Protein AF-A0A183IKN5-F1 (afdb_monomer)

Nearest PDB structures (foldseek):
  7tdz-assembly1_l  TM=8.487E-01  e=7.583E-14  Xenopus laevis
  7wkk-assembly1_A  TM=8.467E-01  e=3.452E-13  Xenopus laevis
  7wkk-assembly1_a  TM=8.466E-01  e=7.364E-13  Xenopus laevis
  7r5j-assembly1_C0  TM=8.541E-01  e=8.011E-13  Homo sapiens

InterPro domains:
  IPR021827 Nucleoporin Nup186/Nup192/Nup205 [PF11894] (9-331)
  IPR021827 Nucleoporin Nup186/Nup192/Nup205 [PTHR31344] (14-324)

Foldseek 3Di:
DADDDPDDGDPDDVVLQLLLVLQCVLVVDDSVVSSVLLVVLVVVDDPVVPDDSLLSSLLVVLLVLLVVLLVLLVLLLAAAFQQDHHPDDVVVNVVSNVVNVVCVVVPVLVVLLVCLLPDDPVVSVVSCVPPSRVNADPPVSNVSSSVSNLSSLLSSLSSLLSNLQGAADDLVSLLSLLVSQLADDPVPDPDLSSCQRHVQSSLNSNLSNLDDDDPVSRVNDPPCPDRVCCLLDPVVLVSLCVRQPVDHGPQLLSSLLSLLSNLLSLLVCVVVVSDDDDDSVVSNVVSCVSVNVVCCVPRPPDPSQVPDPSSVVSVVVSVVSCCVRPVVVVCPPCVVVVVCVVVVPPDDDD

Structure (mmCIF, N/CA/C/O backbone):
data_AF-A0A183IKN5-F1
#
_entry.id   AF-A0A183IKN5-F1
#
loop_
_atom_site.group_PDB
_atom_site.id
_atom_site.type_symbol
_atom_site.label_atom_id
_atom_site.label_alt_id
_atom_site.label_comp_id
_atom_site.label_asym_id
_atom_site.label_entity_id
_atom_site.label_seq_id
_atom_site.pdbx_PDB_ins_code
_atom_site.Cartn_x
_atom_site.Cartn_y
_atom_site.Cartn_z
_atom_site.occupancy
_atom_site.B_iso_or_equiv
_atom_site.auth_seq_id
_atom_site.auth_comp_id
_atom_site.auth_asym_id
_atom_site.auth_atom_id
_atom_site.pdbx_PDB_model_num
ATOM 1 N N . MET A 1 1 ? -32.547 8.364 24.821 1.00 39.38 1 MET A N 1
ATOM 2 C CA . MET A 1 1 ? -32.901 8.849 23.469 1.00 39.38 1 MET A CA 1
ATOM 3 C C . MET A 1 1 ? -33.481 7.666 22.702 1.00 39.38 1 MET A C 1
ATOM 5 O O . MET A 1 1 ? -32.933 6.582 22.843 1.00 39.38 1 MET A O 1
ATOM 9 N N . TYR A 1 2 ? -34.613 7.819 22.010 1.00 37.22 2 TYR A N 1
ATOM 10 C CA . TYR A 1 2 ? -35.240 6.722 21.259 1.00 37.22 2 TYR A CA 1
ATOM 11 C C . TYR A 1 2 ? -34.700 6.719 19.829 1.00 37.22 2 TYR A C 1
ATOM 13 O O . TYR A 1 2 ? -34.856 7.713 19.125 1.00 37.22 2 TYR A O 1
ATOM 21 N N . VAL A 1 3 ? -34.103 5.610 19.404 1.00 40.94 3 VAL A N 1
ATOM 22 C CA . VAL A 1 3 ? -33.787 5.351 17.995 1.00 40.94 3 VAL A CA 1
ATOM 23 C C . VAL A 1 3 ? -34.949 4.543 17.430 1.00 40.94 3 VAL A C 1
ATOM 25 O O . VAL A 1 3 ? -35.324 3.517 17.999 1.00 40.94 3 VAL A O 1
ATOM 28 N N . LYS A 1 4 ? -35.584 5.051 16.372 1.00 41.47 4 LYS A N 1
ATOM 29 C CA . LYS A 1 4 ? -36.693 4.374 15.696 1.00 41.47 4 LYS A CA 1
ATOM 30 C C . LYS A 1 4 ? -36.137 3.363 14.697 1.00 41.47 4 LYS A C 1
ATOM 32 O O . LYS A 1 4 ? -35.929 3.715 13.547 1.00 41.47 4 LYS A O 1
ATOM 37 N N . ASP A 1 5 ? -36.025 2.121 15.143 1.00 39.31 5 ASP A N 1
ATOM 38 C CA . ASP A 1 5 ? -36.261 0.956 14.296 1.00 39.31 5 ASP A CA 1
ATOM 39 C C . ASP A 1 5 ? -37.383 0.132 14.937 1.00 39.31 5 ASP A C 1
ATOM 41 O O . ASP A 1 5 ? -37.413 -0.052 16.153 1.00 39.31 5 ASP A O 1
ATOM 45 N N . GLY A 1 6 ? -38.357 -0.264 14.117 1.00 41.97 6 GLY A N 1
ATOM 46 C CA . GLY A 1 6 ? -39.582 -1.009 14.442 1.00 41.97 6 GLY A CA 1
ATOM 47 C C . GLY A 1 6 ? -39.761 -1.532 15.880 1.00 41.97 6 GLY A C 1
ATOM 48 O O . GLY A 1 6 ? -39.208 -2.551 16.276 1.00 41.97 6 GLY A O 1
ATOM 49 N N . GLU A 1 7 ? -40.645 -0.862 16.621 1.00 42.59 7 GLU A N 1
ATOM 50 C CA . GLU A 1 7 ? -41.465 -1.376 17.736 1.00 42.59 7 GLU A CA 1
ATOM 51 C C . GLU A 1 7 ? -40.824 -1.907 19.034 1.00 42.59 7 GLU A C 1
ATOM 53 O O . GLU A 1 7 ? -41.569 -2.268 19.948 1.00 42.59 7 GLU A O 1
ATOM 58 N N . ARG A 1 8 ? -39.504 -1.851 19.247 1.00 41.84 8 ARG A N 1
ATOM 59 C CA . ARG A 1 8 ? -38.941 -2.034 20.606 1.00 41.84 8 ARG A CA 1
ATOM 60 C C . ARG A 1 8 ? -37.830 -1.038 20.905 1.00 41.84 8 ARG A C 1
ATOM 62 O O . ARG A 1 8 ? -36.657 -1.304 20.676 1.00 41.84 8 ARG A O 1
ATOM 69 N N . GLY A 1 9 ? -38.206 0.101 21.487 1.00 50.62 9 GLY A N 1
ATOM 70 C CA . GLY A 1 9 ? -37.244 1.037 22.063 1.00 50.62 9 GLY A CA 1
ATOM 71 C C . GLY A 1 9 ? -36.479 0.363 23.202 1.00 50.62 9 GLY A C 1
ATOM 72 O O . GLY A 1 9 ? -37.054 0.078 24.252 1.00 50.62 9 GLY A O 1
ATOM 73 N N . ILE A 1 10 ? -35.194 0.087 22.991 1.00 61.00 10 ILE A N 1
ATOM 74 C CA . ILE A 1 10 ? -34.317 -0.447 24.033 1.00 61.00 10 ILE A CA 1
ATOM 75 C C . ILE A 1 10 ? -34.056 0.692 25.031 1.00 61.00 10 ILE A C 1
ATOM 77 O O . ILE A 1 10 ? -33.577 1.750 24.617 1.00 61.00 10 ILE A O 1
ATOM 81 N N . PRO A 1 11 ? -34.362 0.537 26.331 1.00 65.81 11 PRO A N 1
ATOM 82 C CA . PRO A 1 11 ? -34.003 1.539 27.324 1.00 65.81 11 PRO A CA 1
ATOM 83 C C . PRO A 1 11 ? -32.476 1.607 27.436 1.00 65.81 11 PRO A C 1
ATOM 85 O O . PRO A 1 11 ? -31.830 0.702 27.966 1.00 65.81 11 PRO A O 1
ATOM 88 N N . ILE A 1 12 ? -31.892 2.680 26.903 1.00 74.12 12 ILE A N 1
ATOM 89 C CA . ILE A 1 12 ? -30.449 2.917 26.948 1.00 74.12 12 ILE A CA 1
ATOM 90 C C . ILE A 1 12 ? -30.106 3.463 28.332 1.00 74.12 12 ILE A C 1
ATOM 92 O O . ILE A 1 12 ? -30.644 4.486 28.759 1.00 74.12 12 ILE A O 1
ATOM 96 N N . ARG A 1 13 ? -29.214 2.771 29.039 1.00 81.56 13 ARG A N 1
ATOM 97 C CA . ARG A 1 13 ? -28.718 3.225 30.339 1.00 81.56 13 ARG A CA 1
ATOM 98 C C . ARG A 1 13 ? -27.797 4.444 30.161 1.00 81.56 13 ARG A C 1
ATOM 100 O O . ARG A 1 13 ? -27.089 4.498 29.156 1.00 81.56 13 ARG A O 1
ATOM 107 N N . PRO A 1 14 ? -27.757 5.387 31.121 1.00 82.88 14 PRO A N 1
ATOM 108 C CA . PRO A 1 14 ? -26.942 6.599 31.003 1.00 82.88 14 PRO A CA 1
ATOM 109 C C . PRO A 1 14 ? -25.447 6.303 30.806 1.00 82.88 14 PRO A C 1
ATOM 111 O O . PRO A 1 14 ? -24.809 6.989 30.022 1.00 82.88 14 PRO A O 1
ATOM 114 N N . ASP A 1 15 ? -24.923 5.211 31.381 1.00 85.31 15 ASP A N 1
ATOM 115 C CA . ASP A 1 15 ? -23.529 4.781 31.180 1.00 85.31 15 ASP A CA 1
ATOM 116 C C . ASP A 1 15 ? -23.179 4.499 29.709 1.00 85.31 15 ASP A C 1
ATOM 118 O O . ASP A 1 15 ? -22.056 4.728 29.275 1.00 85.31 15 ASP A O 1
ATOM 122 N N . ILE A 1 16 ? -24.147 4.023 28.923 1.00 85.94 16 ILE A N 1
ATOM 123 C CA . ILE A 1 16 ? -23.955 3.734 27.497 1.00 85.94 16 ILE A CA 1
ATOM 124 C C . ILE A 1 16 ? -23.932 5.027 26.687 1.00 85.94 16 ILE A C 1
ATOM 126 O O . ILE A 1 16 ? -23.234 5.104 25.684 1.00 85.94 16 ILE A O 1
ATOM 130 N N . ILE A 1 17 ? -24.704 6.028 27.114 1.00 88.00 17 ILE A N 1
ATOM 131 C CA . ILE A 1 17 ? -24.763 7.328 26.446 1.00 88.00 17 ILE A CA 1
ATOM 132 C C . ILE A 1 17 ? -23.415 8.031 26.601 1.00 88.00 17 ILE A C 1
ATOM 134 O O . ILE A 1 17 ? -22.864 8.487 25.605 1.00 88.00 17 ILE A O 1
ATOM 138 N N . ASP A 1 18 ? -22.851 8.035 27.811 1.00 88.94 18 ASP A N 1
ATOM 139 C CA . ASP A 1 18 ? -21.539 8.637 28.069 1.00 88.94 18 ASP A CA 1
ATOM 140 C C . ASP A 1 18 ? -20.430 7.934 27.266 1.00 88.94 18 ASP A C 1
ATOM 142 O O . ASP A 1 18 ? -19.613 8.590 26.621 1.00 88.94 18 ASP A O 1
ATOM 146 N N . GLU A 1 19 ? -20.431 6.596 27.222 1.00 88.25 19 GLU A N 1
ATOM 147 C CA . GLU A 1 19 ? -19.493 5.837 26.382 1.00 88.25 19 GLU A CA 1
ATOM 148 C C . GLU A 1 19 ? -19.685 6.109 24.882 1.00 88.25 19 GLU A C 1
ATOM 150 O O . GLU A 1 19 ? -18.702 6.149 24.140 1.00 88.25 19 GLU A O 1
ATOM 155 N N . ALA A 1 20 ? -20.929 6.289 24.425 1.00 91.25 20 ALA A N 1
ATOM 156 C CA . ALA A 1 20 ? -21.234 6.576 23.026 1.00 91.25 20 ALA A CA 1
ATOM 157 C C . ALA A 1 20 ? -20.730 7.956 22.617 1.00 91.25 20 ALA A C 1
ATOM 159 O O . ALA A 1 20 ? -20.150 8.066 21.544 1.00 91.25 20 ALA A O 1
ATOM 160 N N . LEU A 1 21 ? -20.871 8.969 23.476 1.00 91.38 21 LEU A N 1
ATOM 161 C CA . LEU A 1 21 ? -20.321 10.304 23.232 1.00 91.38 21 LEU A CA 1
ATOM 162 C C . LEU A 1 21 ? -18.792 10.263 23.133 1.00 91.38 21 LEU A C 1
ATOM 164 O O . LEU A 1 21 ? -18.233 10.769 22.166 1.00 91.38 21 LEU A O 1
ATOM 168 N N . ILE A 1 22 ? -18.121 9.553 24.051 1.00 91.50 22 ILE A N 1
ATOM 169 C CA . ILE A 1 22 ? -16.663 9.361 23.982 1.00 91.50 22 ILE A CA 1
ATOM 170 C C . ILE A 1 22 ? -16.271 8.671 22.668 1.00 91.50 22 ILE A C 1
ATOM 172 O O . ILE A 1 22 ? -15.343 9.105 21.991 1.00 91.50 22 ILE A O 1
ATOM 176 N N . ALA A 1 23 ? -16.962 7.595 22.282 1.00 90.19 23 ALA A N 1
ATOM 177 C CA . ALA A 1 23 ? -16.677 6.895 21.031 1.00 90.19 23 ALA A CA 1
ATOM 178 C C . ALA A 1 23 ? -16.944 7.777 19.796 1.00 90.19 23 ALA A C 1
ATOM 180 O O . ALA A 1 23 ? -16.180 7.709 18.833 1.00 90.19 23 ALA A O 1
ATOM 181 N N . SER A 1 24 ? -17.983 8.612 19.844 1.00 93.56 24 SER A N 1
ATOM 182 C CA . SER A 1 24 ? -18.322 9.600 18.817 1.00 93.56 24 SER A CA 1
ATOM 183 C C . SER A 1 24 ? -17.166 10.574 18.604 1.00 93.56 24 SER A C 1
ATOM 185 O O . SER A 1 24 ? -16.676 10.692 17.484 1.00 93.56 24 SER A O 1
ATOM 187 N N . ASP A 1 25 ? -16.663 11.172 19.687 1.00 92.69 25 ASP A N 1
ATOM 188 C CA . ASP A 1 25 ? -15.571 12.152 19.654 1.00 92.69 25 ASP A CA 1
ATOM 189 C C . ASP A 1 25 ? -14.241 11.525 19.212 1.00 92.69 25 ASP A C 1
ATOM 191 O O . ASP A 1 25 ? -13.466 12.110 18.457 1.00 92.69 25 ASP A O 1
ATOM 195 N N . VAL A 1 26 ? -13.952 10.308 19.677 1.00 92.31 26 VAL A N 1
ATOM 196 C CA . VAL A 1 26 ? -12.684 9.619 19.391 1.00 92.31 26 VAL A CA 1
ATOM 197 C C . VAL A 1 26 ? -12.608 9.151 17.944 1.00 92.31 26 VAL A C 1
ATOM 199 O O . VAL A 1 26 ? -11.531 9.183 17.338 1.00 92.31 26 VAL A O 1
ATOM 202 N N . PHE A 1 27 ? -13.719 8.664 17.397 1.00 90.44 27 PHE A N 1
ATOM 203 C CA . PHE A 1 27 ? -13.756 8.062 16.067 1.00 90.44 27 PHE A CA 1
ATOM 204 C C . PHE A 1 27 ? -14.358 8.960 14.989 1.00 90.44 27 PHE A C 1
ATOM 206 O O . PHE A 1 27 ? -14.377 8.531 13.834 1.00 90.44 27 PHE A O 1
ATOM 213 N N . ASP A 1 28 ? -14.782 10.173 15.353 1.00 92.75 28 ASP A N 1
ATOM 214 C CA . ASP A 1 28 ? -15.483 11.118 14.477 1.00 92.75 28 ASP A CA 1
ATOM 215 C C . ASP A 1 28 ? -16.683 10.442 13.794 1.00 92.75 28 ASP A C 1
ATOM 217 O O . ASP A 1 28 ? -16.819 10.384 12.571 1.00 92.75 28 ASP A O 1
ATOM 221 N N . LEU A 1 29 ? -17.509 9.797 14.621 1.00 91.44 29 LEU A N 1
ATOM 222 C CA . LEU A 1 29 ? -18.714 9.092 14.196 1.00 91.44 29 LEU A CA 1
ATOM 223 C C . LEU A 1 29 ? -19.951 9.905 14.562 1.00 91.44 29 LEU A C 1
ATOM 225 O O . LEU A 1 29 ? -19.925 10.723 15.473 1.00 91.44 29 LEU A O 1
ATOM 229 N N . ASN A 1 30 ? -21.062 9.619 13.886 1.00 93.88 30 ASN A N 1
ATOM 230 C CA . ASN A 1 30 ? -22.377 10.023 14.373 1.00 93.88 30 ASN A CA 1
ATOM 231 C C . ASN A 1 30 ? -22.680 9.289 15.692 1.00 93.88 30 ASN A C 1
ATOM 233 O O . ASN A 1 30 ? -22.391 8.096 15.804 1.00 93.88 30 ASN A O 1
ATOM 237 N N . GLU A 1 31 ? -23.316 9.955 16.653 1.00 90.94 31 GLU A N 1
ATOM 238 C CA . GLU A 1 31 ? -23.621 9.409 17.979 1.00 90.94 31 GLU A CA 1
ATOM 239 C C . GLU A 1 31 ? -24.462 8.125 17.903 1.00 90.94 31 GLU A C 1
ATOM 241 O O . GLU A 1 31 ? -24.311 7.220 18.726 1.00 90.94 31 GLU A O 1
ATOM 246 N N . LEU A 1 32 ? -25.326 8.013 16.888 1.00 89.94 32 LEU A N 1
ATOM 247 C CA . LEU A 1 32 ? -26.095 6.804 16.616 1.00 89.94 32 LEU A CA 1
ATOM 248 C C . LEU A 1 32 ? -25.192 5.640 16.194 1.00 89.94 32 LEU A C 1
ATOM 250 O O . LEU A 1 32 ? -25.318 4.541 16.727 1.00 89.94 32 LEU A O 1
ATOM 254 N N . LEU A 1 33 ? -24.249 5.891 15.284 1.00 90.56 33 LEU A N 1
ATOM 255 C CA . LEU A 1 33 ? -23.281 4.885 14.838 1.00 90.56 33 LEU A CA 1
ATOM 256 C C . LEU A 1 33 ? -22.322 4.500 15.969 1.00 90.56 33 LEU A C 1
ATOM 258 O O . LEU A 1 33 ? -21.956 3.335 16.102 1.00 90.56 33 LEU A O 1
ATOM 262 N N . ALA A 1 34 ? -21.938 5.459 16.814 1.00 91.69 34 ALA A N 1
ATOM 263 C CA . ALA A 1 34 ? -21.126 5.205 17.998 1.00 91.69 34 ALA A CA 1
ATOM 264 C C . ALA A 1 34 ? -21.865 4.302 19.004 1.00 91.69 34 ALA A C 1
ATOM 266 O O . ALA A 1 34 ? -21.280 3.368 19.560 1.00 91.69 34 ALA A O 1
ATOM 267 N N . LEU A 1 35 ? -23.170 4.526 19.191 1.00 90.75 35 LEU A N 1
ATOM 268 C CA . LEU A 1 35 ? -24.027 3.666 20.002 1.00 90.75 35 LEU A CA 1
ATOM 269 C C . LEU A 1 35 ? -24.163 2.260 19.398 1.00 90.75 35 LEU A C 1
ATOM 271 O O . LEU A 1 35 ? -23.997 1.272 20.116 1.00 90.75 35 LEU A O 1
ATOM 275 N N . GLU A 1 36 ? -24.441 2.151 18.098 1.00 89.50 36 GLU A N 1
ATOM 276 C CA . GLU A 1 36 ? -24.522 0.866 17.393 1.00 89.50 36 GLU A CA 1
ATOM 277 C C . GLU A 1 36 ? -23.214 0.081 17.508 1.00 89.50 36 GLU A C 1
ATOM 279 O O . GLU A 1 36 ? -23.236 -1.101 17.851 1.00 89.50 36 GLU A O 1
ATOM 284 N N . LEU A 1 37 ? -22.070 0.746 17.331 1.00 90.75 37 LEU A N 1
ATOM 285 C CA . LEU A 1 37 ? -20.742 0.160 17.491 1.00 90.75 37 LEU A CA 1
ATOM 286 C C . LEU A 1 37 ? -20.521 -0.393 18.910 1.00 90.75 37 LEU A C 1
ATOM 288 O O . LEU A 1 37 ? -19.962 -1.480 19.075 1.00 90.75 37 LEU A O 1
ATOM 292 N N . LEU A 1 38 ? -20.968 0.320 19.949 1.00 89.19 38 LEU A N 1
ATOM 293 C CA . LEU A 1 38 ? -20.875 -0.142 21.339 1.00 89.19 38 LEU A CA 1
ATOM 294 C C . LEU A 1 38 ? -21.760 -1.357 21.616 1.00 89.19 38 LEU A C 1
ATOM 296 O O . LEU A 1 38 ? -21.345 -2.276 22.330 1.00 89.19 38 LEU A O 1
ATOM 300 N N . LEU A 1 39 ? -22.973 -1.375 21.064 1.00 87.00 39 LEU A N 1
ATOM 301 C CA . LEU A 1 39 ? -23.893 -2.501 21.206 1.00 87.00 39 LEU A CA 1
ATOM 302 C C . LEU A 1 39 ? -23.377 -3.729 20.441 1.00 87.00 39 LEU A C 1
ATOM 304 O O . LEU A 1 39 ? -23.281 -4.814 21.020 1.00 87.00 39 LEU A O 1
ATOM 308 N N . ALA A 1 40 ? -22.964 -3.548 19.186 1.00 86.06 40 ALA A N 1
ATOM 309 C CA . ALA A 1 40 ? -22.410 -4.595 18.333 1.00 86.06 40 ALA A CA 1
ATOM 310 C C . ALA A 1 40 ? -21.094 -5.152 18.888 1.00 86.06 40 ALA A C 1
ATOM 312 O O . ALA A 1 40 ? -20.905 -6.368 18.913 1.00 86.06 40 ALA A O 1
ATOM 313 N N . GLY A 1 41 ? -20.224 -4.298 19.441 1.00 81.00 41 GLY A N 1
ATOM 314 C CA . GLY A 1 41 ? -18.951 -4.699 20.045 1.00 81.00 41 GLY A CA 1
ATOM 315 C C . GLY A 1 41 ? -19.117 -5.816 21.072 1.00 81.00 41 GLY A C 1
ATOM 316 O O . GLY A 1 41 ? -18.350 -6.780 21.079 1.00 81.00 41 GLY A O 1
ATOM 317 N N . ARG A 1 42 ? -20.160 -5.740 21.905 1.00 74.00 42 ARG A N 1
ATOM 318 C CA . ARG A 1 42 ? -20.440 -6.755 22.929 1.00 74.00 42 ARG A CA 1
ATOM 319 C C . ARG A 1 42 ? -20.989 -8.064 22.356 1.00 74.00 42 ARG A C 1
ATOM 321 O O . ARG A 1 42 ? -20.769 -9.109 22.962 1.00 74.00 42 ARG A O 1
ATOM 328 N N . HIS A 1 43 ? -21.699 -8.009 21.233 1.00 77.50 43 HIS A N 1
ATOM 329 C CA . HIS A 1 43 ? -22.269 -9.186 20.579 1.00 77.50 43 HIS A CA 1
ATOM 330 C C . HIS A 1 43 ? -21.251 -9.921 19.702 1.00 77.50 43 HIS A C 1
ATOM 332 O O . HIS A 1 43 ? -21.202 -11.148 19.726 1.00 77.50 43 HIS A O 1
ATOM 338 N N . GLU A 1 44 ? -20.428 -9.182 18.956 1.00 75.50 44 GLU A N 1
ATOM 339 C CA . GLU A 1 44 ? -19.470 -9.745 18.000 1.00 75.50 44 GLU A CA 1
ATOM 340 C C . GLU A 1 44 ? -18.137 -10.152 18.642 1.00 75.50 44 GLU A C 1
ATOM 342 O O . GLU A 1 44 ? -17.400 -10.967 18.083 1.00 75.50 44 GLU A O 1
ATOM 347 N N . THR A 1 45 ? -17.804 -9.615 19.821 1.00 73.12 45 THR A N 1
ATOM 348 C CA . THR A 1 45 ? -16.584 -10.018 20.531 1.00 73.12 45 THR A CA 1
ATOM 349 C C . THR A 1 45 ? -16.829 -11.321 21.296 1.00 73.12 45 THR A C 1
ATOM 351 O O . THR A 1 45 ? -17.721 -11.368 22.145 1.00 73.12 45 THR A O 1
ATOM 354 N N . PRO A 1 46 ? -16.034 -12.381 21.053 1.00 72.38 46 PRO A N 1
ATOM 355 C CA . PRO A 1 46 ? -16.200 -13.652 21.742 1.00 72.38 46 PRO A CA 1
ATOM 356 C C . PRO A 1 46 ? -16.221 -13.505 23.267 1.00 72.38 46 PRO A C 1
ATOM 358 O O . PRO A 1 46 ? -15.329 -12.886 23.851 1.00 72.38 46 PRO A O 1
ATOM 361 N N . SER A 1 47 ? -17.190 -14.145 23.927 1.00 69.25 47 SER A N 1
ATOM 362 C CA . SER A 1 47 ? -17.400 -14.017 25.379 1.00 69.25 47 SER A CA 1
ATOM 363 C C . SER A 1 47 ? -16.190 -14.439 26.226 1.00 69.25 47 SER A C 1
ATOM 365 O O . SER A 1 47 ? -16.058 -13.998 27.361 1.00 69.25 47 SER A O 1
ATOM 367 N N . HIS A 1 48 ? -15.277 -15.243 25.671 1.00 67.56 48 HIS A N 1
ATOM 368 C CA . HIS A 1 48 ? -14.054 -15.703 26.339 1.00 67.56 48 HIS A CA 1
ATOM 369 C C . HIS A 1 48 ? -12.950 -14.635 26.462 1.00 67.56 48 HIS A C 1
ATOM 371 O O . HIS A 1 48 ? -11.896 -14.912 27.033 1.00 67.56 48 HIS A O 1
ATOM 377 N N . LEU A 1 49 ? -13.123 -13.450 25.866 1.00 70.88 49 LEU A N 1
ATOM 378 C CA . LEU A 1 49 ? -12.121 -12.381 25.907 1.00 70.88 49 LEU A CA 1
ATOM 379 C C . LEU A 1 49 ? -12.252 -11.464 27.132 1.00 70.88 49 LEU A C 1
ATOM 381 O O . LEU A 1 49 ? -11.328 -10.700 27.384 1.00 70.88 49 LEU A O 1
ATOM 385 N N . GLU A 1 50 ? -13.356 -11.552 27.889 1.00 76.56 50 GLU A N 1
ATOM 386 C CA . GLU A 1 50 ? -13.612 -10.806 29.142 1.00 76.56 50 GLU A CA 1
ATOM 387 C C . GLU A 1 50 ? -13.338 -9.287 29.069 1.00 76.56 50 GLU A C 1
ATOM 389 O O . GLU A 1 50 ? -13.081 -8.627 30.075 1.00 76.56 50 GLU A O 1
ATOM 394 N N . PHE A 1 51 ? -13.399 -8.696 27.874 1.00 82.62 51 PHE A N 1
ATOM 395 C CA . PHE A 1 51 ? -13.200 -7.264 27.686 1.00 82.62 51 PHE A CA 1
ATOM 396 C C . PHE A 1 51 ? -14.473 -6.474 28.015 1.00 82.62 51 PHE A C 1
ATOM 398 O O . PHE A 1 51 ? -15.598 -6.925 27.789 1.00 82.62 51 PHE A O 1
ATOM 405 N N . GLY A 1 52 ? -14.287 -5.255 28.530 1.00 84.00 52 GLY A N 1
ATOM 406 C CA . GLY A 1 52 ? -15.378 -4.296 28.687 1.00 84.00 52 GLY A CA 1
ATOM 407 C C . GLY A 1 52 ? -15.941 -3.856 27.331 1.00 84.00 52 GLY A C 1
ATOM 408 O O . GLY A 1 52 ? -15.238 -3.873 26.322 1.00 84.00 52 GLY A O 1
ATOM 409 N N . ARG A 1 53 ? -17.202 -3.411 27.313 1.00 86.25 53 ARG A N 1
ATOM 410 C CA . ARG A 1 53 ? -17.923 -2.979 26.100 1.00 86.25 53 ARG A CA 1
ATOM 411 C C . ARG A 1 53 ? -17.141 -1.958 25.264 1.00 86.25 53 ARG A C 1
ATOM 413 O O . ARG A 1 53 ? -17.010 -2.161 24.062 1.00 86.25 53 ARG A O 1
ATOM 420 N N . GLY A 1 54 ? -16.577 -0.927 25.897 1.00 87.44 54 GLY A N 1
ATOM 421 C CA . GLY A 1 54 ? -15.757 0.082 25.215 1.00 87.44 54 GLY A CA 1
ATOM 422 C C . GLY A 1 54 ? -14.476 -0.479 24.581 1.00 87.44 54 GLY A C 1
ATOM 423 O O . GLY A 1 54 ? -14.069 -0.059 23.508 1.00 87.44 54 GLY A O 1
ATOM 424 N N . LEU A 1 55 ? -13.850 -1.494 25.182 1.00 90.19 55 LEU A N 1
ATOM 425 C CA . LEU A 1 55 ? -12.680 -2.146 24.580 1.00 90.19 55 LEU A CA 1
ATOM 426 C C . LEU A 1 55 ? -13.083 -3.022 23.387 1.00 90.19 55 LEU A C 1
ATOM 428 O O . LEU A 1 55 ? -12.380 -3.072 22.374 1.00 90.19 55 LEU A O 1
ATOM 432 N N . CYS A 1 56 ? -14.227 -3.699 23.493 1.00 90.12 56 CYS A N 1
ATOM 433 C CA . CYS A 1 56 ? -14.800 -4.467 22.394 1.00 90.12 56 CYS A CA 1
ATOM 434 C C . CYS A 1 56 ? -15.166 -3.575 21.201 1.00 90.12 56 CYS A C 1
ATOM 436 O O . CYS A 1 56 ? -14.902 -3.955 20.063 1.00 90.12 56 CYS A O 1
ATOM 438 N N . SER A 1 57 ? -15.732 -2.389 21.443 1.00 90.50 57 SER A N 1
ATOM 439 C CA . SER A 1 57 ? -16.101 -1.450 20.378 1.00 90.50 57 SER A CA 1
ATOM 440 C C . SER A 1 57 ? -14.882 -0.888 19.650 1.00 90.50 57 SER A C 1
ATOM 442 O O . SER A 1 57 ? -14.886 -0.845 18.424 1.00 90.50 57 SER A O 1
ATOM 444 N N . VAL A 1 58 ? -13.803 -0.555 20.371 1.00 93.12 58 VAL A N 1
ATOM 445 C CA . VAL A 1 58 ? -12.524 -0.138 19.765 1.00 93.12 58 VAL A CA 1
ATOM 446 C C . VAL A 1 58 ? -11.985 -1.225 18.833 1.00 93.12 58 VAL A C 1
ATOM 448 O O . VAL A 1 58 ? -11.606 -0.938 17.701 1.00 93.12 58 VAL A O 1
ATOM 451 N N . LEU A 1 59 ? -11.965 -2.483 19.284 1.00 92.38 59 LEU A N 1
ATOM 452 C CA . LEU A 1 59 ? -11.513 -3.599 18.449 1.00 92.38 59 LEU A CA 1
ATOM 453 C C . LEU A 1 59 ? -12.407 -3.769 17.214 1.00 92.38 59 LEU A C 1
ATOM 455 O O . LEU A 1 59 ? -11.906 -3.961 16.104 1.00 92.38 59 LEU A O 1
ATOM 459 N N . LEU A 1 60 ? -13.724 -3.696 17.412 1.00 92.12 60 LEU A N 1
ATOM 460 C CA . LEU A 1 60 ? -14.695 -3.873 16.344 1.00 92.12 60 LEU A CA 1
ATOM 461 C C . LEU A 1 60 ? -14.587 -2.775 15.282 1.00 92.12 60 LEU A C 1
ATOM 463 O O . LEU A 1 60 ? -14.651 -3.074 14.094 1.00 92.12 60 LEU A O 1
ATOM 467 N N . PHE A 1 61 ? -14.333 -1.536 15.695 1.00 93.56 61 PHE A N 1
ATOM 468 C CA . PHE A 1 61 ? -14.168 -0.397 14.800 1.00 93.56 61 PHE A CA 1
ATOM 469 C C . PHE A 1 61 ? -13.069 -0.627 13.755 1.00 93.56 61 PHE A C 1
ATOM 471 O O . PHE A 1 61 ? -13.306 -0.500 12.551 1.00 93.56 61 PHE A O 1
ATOM 478 N N . TYR A 1 62 ? -11.869 -1.019 14.198 1.00 94.94 62 TYR A N 1
ATOM 479 C CA . TYR A 1 62 ? -10.763 -1.302 13.278 1.00 94.94 62 TYR A CA 1
ATOM 480 C C . TYR A 1 62 ? -11.016 -2.556 12.447 1.00 94.94 62 TYR A C 1
ATOM 482 O O . TYR A 1 62 ? -10.692 -2.579 11.260 1.00 94.94 62 TYR A O 1
ATOM 490 N N . ARG A 1 63 ? -11.660 -3.571 13.029 1.00 93.12 63 ARG A N 1
ATOM 491 C CA . ARG A 1 63 ? -12.029 -4.788 12.303 1.00 93.12 63 ARG A CA 1
ATOM 492 C C . ARG A 1 63 ? -13.023 -4.514 11.173 1.00 93.12 63 ARG A C 1
ATOM 494 O O . ARG A 1 63 ? -12.819 -5.005 10.065 1.00 93.12 63 ARG A O 1
ATOM 501 N N . HIS A 1 64 ? -14.064 -3.717 11.416 1.00 92.81 64 HIS A N 1
ATOM 502 C CA . HIS A 1 64 ? -15.044 -3.326 10.396 1.00 92.81 64 HIS A CA 1
ATOM 503 C C . HIS A 1 64 ? -14.373 -2.583 9.242 1.00 92.81 64 HIS A C 1
ATOM 505 O O . HIS A 1 64 ? -14.566 -2.949 8.084 1.00 92.81 64 HIS A O 1
ATOM 511 N N . ARG A 1 65 ? -13.500 -1.612 9.537 1.00 94.12 65 ARG A N 1
ATOM 512 C CA . ARG A 1 65 ? -12.681 -0.947 8.507 1.00 94.12 65 ARG A CA 1
ATOM 513 C C . ARG A 1 65 ? -11.791 -1.934 7.748 1.00 94.12 65 ARG A C 1
ATOM 515 O O . ARG A 1 65 ? -11.691 -1.860 6.524 1.00 94.12 65 ARG A O 1
ATOM 522 N N . GLY A 1 66 ? -11.213 -2.906 8.450 1.00 94.44 66 GLY A N 1
ATOM 523 C CA . GLY A 1 66 ? -10.475 -4.014 7.851 1.00 94.44 66 GLY A CA 1
ATOM 524 C C . GLY A 1 66 ? -11.318 -4.862 6.891 1.00 94.44 66 GLY A C 1
ATOM 525 O O . GLY A 1 66 ? -10.809 -5.281 5.853 1.00 94.44 66 GLY A O 1
ATOM 526 N N . PHE A 1 67 ? -12.603 -5.095 7.175 1.00 94.69 67 PHE A N 1
ATOM 527 C CA . PHE A 1 67 ? -13.500 -5.805 6.255 1.00 94.69 67 PHE A CA 1
ATOM 528 C C . PHE A 1 67 ? -13.770 -5.013 4.978 1.00 94.69 67 PHE A C 1
ATOM 530 O O . PHE A 1 67 ? -13.678 -5.591 3.895 1.00 94.69 67 PHE A O 1
ATOM 537 N N . TYR A 1 68 ? -14.013 -3.704 5.077 1.00 95.19 68 TYR A N 1
ATOM 538 C CA . TYR A 1 68 ? -14.151 -2.850 3.893 1.00 95.19 68 TYR A CA 1
ATOM 539 C C . TYR A 1 68 ? -12.876 -2.858 3.042 1.00 95.19 68 TYR A C 1
ATOM 541 O O . TYR A 1 68 ? -12.947 -3.064 1.831 1.00 95.19 68 TYR A O 1
ATOM 549 N N . ALA A 1 69 ? -11.703 -2.738 3.672 1.00 96.62 69 ALA A N 1
ATOM 550 C CA . ALA A 1 69 ? -10.420 -2.819 2.977 1.00 96.62 69 ALA A CA 1
ATOM 551 C C . ALA A 1 69 ? -10.225 -4.169 2.262 1.00 96.62 69 ALA A C 1
ATOM 553 O O . ALA A 1 69 ? -9.806 -4.207 1.107 1.00 96.62 69 ALA A O 1
ATOM 554 N N . LYS A 1 70 ? -10.577 -5.287 2.911 1.00 96.38 70 LYS A N 1
ATOM 555 C CA . LYS A 1 70 ? -10.515 -6.632 2.311 1.00 96.38 70 LYS A CA 1
ATOM 556 C C . LYS A 1 70 ? -11.503 -6.803 1.158 1.00 96.38 70 LYS A C 1
ATOM 558 O O . LYS A 1 70 ? -11.157 -7.441 0.168 1.00 96.38 70 LYS A O 1
ATOM 563 N N . ALA A 1 71 ? -12.706 -6.243 1.265 1.00 96.81 71 ALA A N 1
ATOM 564 C CA . ALA A 1 71 ? -13.697 -6.281 0.193 1.00 96.81 71 ALA A CA 1
ATOM 565 C C . ALA A 1 71 ? -13.201 -5.521 -1.046 1.00 96.81 71 ALA A C 1
ATOM 567 O O . ALA A 1 71 ? -13.225 -6.069 -2.146 1.00 96.81 71 ALA A O 1
ATOM 568 N N . ILE A 1 72 ? -12.668 -4.308 -0.858 1.00 95.81 72 ILE A N 1
ATOM 569 C CA . ILE A 1 72 ? -12.045 -3.519 -1.933 1.00 95.81 72 ILE A CA 1
ATOM 570 C C . ILE A 1 72 ? -10.896 -4.304 -2.572 1.00 95.81 72 ILE A C 1
ATOM 572 O O . ILE A 1 72 ? -10.849 -4.437 -3.795 1.00 95.81 72 ILE A O 1
ATOM 576 N N . ARG A 1 73 ? -10.018 -4.889 -1.749 1.00 95.25 73 ARG A N 1
ATOM 577 C CA . ARG A 1 73 ? -8.909 -5.723 -2.220 1.00 95.25 73 ARG A CA 1
ATOM 578 C C . ARG A 1 73 ? -9.391 -6.864 -3.109 1.00 95.25 73 ARG A C 1
ATOM 580 O O . ARG A 1 73 ? -8.854 -7.058 -4.194 1.00 95.25 73 ARG A O 1
ATOM 587 N N . LEU A 1 74 ? -10.407 -7.605 -2.664 1.00 93.88 74 LEU A N 1
ATOM 588 C CA . LEU A 1 74 ? -10.967 -8.738 -3.406 1.00 93.88 74 LEU A CA 1
ATOM 589 C C . LEU A 1 74 ? -11.598 -8.312 -4.734 1.00 93.88 74 LEU A C 1
ATOM 591 O O . LEU A 1 74 ? -11.419 -9.007 -5.734 1.00 93.88 74 LEU A O 1
ATOM 595 N N . LEU A 1 75 ? -12.303 -7.179 -4.761 1.00 94.06 75 LEU A N 1
ATOM 596 C CA . LEU A 1 75 ? -12.886 -6.633 -5.987 1.00 94.06 75 LEU A CA 1
ATOM 597 C C . LEU A 1 75 ? -11.795 -6.244 -6.991 1.00 94.06 75 LEU A C 1
ATOM 599 O O . LEU A 1 75 ? -11.852 -6.654 -8.146 1.00 94.06 75 LEU A O 1
ATOM 603 N N . ILE A 1 76 ? -10.764 -5.518 -6.548 1.00 92.50 76 ILE A N 1
ATOM 604 C CA . ILE A 1 76 ? -9.659 -5.099 -7.421 1.00 92.50 76 ILE A CA 1
ATOM 605 C C . ILE A 1 76 ? -8.827 -6.302 -7.879 1.00 92.50 76 ILE A C 1
ATOM 607 O O . ILE A 1 76 ? -8.365 -6.317 -9.011 1.00 92.50 76 ILE A O 1
ATOM 611 N N . GLN A 1 77 ? -8.658 -7.335 -7.055 1.00 91.50 77 GLN A N 1
ATOM 612 C CA . GLN A 1 77 ? -7.930 -8.543 -7.452 1.00 91.50 77 GLN A CA 1
ATOM 613 C C . GLN A 1 77 ? -8.642 -9.322 -8.570 1.00 91.50 77 GLN A C 1
ATOM 615 O O . GLN A 1 77 ? -7.985 -9.925 -9.418 1.00 91.50 77 GLN A O 1
ATOM 620 N N . ASN A 1 78 ? -9.978 -9.328 -8.566 1.00 90.50 78 ASN A N 1
ATOM 621 C CA . ASN A 1 78 ? -10.798 -10.136 -9.473 1.00 90.50 78 ASN A CA 1
ATOM 622 C C . ASN A 1 78 ? -11.305 -9.386 -10.708 1.00 90.50 78 ASN A C 1
ATOM 624 O O . ASN A 1 78 ? -12.051 -9.955 -11.505 1.00 90.50 78 ASN A O 1
ATOM 628 N N . ARG A 1 79 ? -10.910 -8.125 -10.885 1.00 89.00 79 ARG A N 1
ATOM 629 C CA . ARG A 1 79 ? -11.193 -7.392 -12.117 1.00 89.00 79 ARG A CA 1
ATOM 630 C C . ARG A 1 79 ? -10.445 -7.999 -13.305 1.00 89.00 79 ARG A C 1
ATOM 632 O O . ARG A 1 79 ? -9.404 -8.636 -13.144 1.00 89.00 79 ARG A O 1
ATOM 639 N N . ASN A 1 80 ? -10.917 -7.690 -14.505 1.00 83.31 80 ASN A N 1
ATOM 640 C CA . ASN A 1 80 ? -10.150 -7.948 -15.720 1.00 83.31 80 ASN A CA 1
ATOM 641 C C . ASN A 1 80 ? -8.989 -6.947 -15.838 1.00 83.31 80 ASN A C 1
ATOM 643 O O . ASN A 1 80 ? -9.184 -5.751 -15.588 1.00 83.31 80 ASN A O 1
ATOM 647 N N . GLY A 1 81 ? -7.812 -7.419 -16.250 1.00 78.00 81 GLY A N 1
ATOM 648 C CA . GLY A 1 81 ? -6.671 -6.551 -16.526 1.00 78.00 81 GLY A CA 1
ATOM 649 C C . GLY A 1 81 ? -5.442 -7.288 -17.065 1.00 78.00 81 GLY A C 1
ATOM 650 O O . GLY A 1 81 ? -5.552 -8.360 -17.662 1.00 78.00 81 GLY A O 1
ATOM 651 N N . ARG A 1 82 ? -4.271 -6.660 -16.903 1.00 78.31 82 ARG A N 1
ATOM 652 C CA . ARG A 1 82 ? -3.041 -6.966 -17.655 1.00 78.31 82 ARG A CA 1
ATOM 653 C C . ARG A 1 82 ? -2.295 -8.229 -17.215 1.00 78.31 82 ARG A C 1
ATOM 655 O O . ARG A 1 82 ? -1.753 -8.938 -18.058 1.00 78.31 82 ARG A O 1
ATOM 662 N N . ARG A 1 83 ? -2.176 -8.477 -15.906 1.00 79.06 83 ARG A N 1
ATOM 663 C CA . ARG A 1 83 ? -1.228 -9.479 -15.365 1.00 79.06 83 ARG A CA 1
ATOM 664 C C . ARG A 1 83 ? -1.834 -10.857 -15.151 1.00 79.06 83 ARG A C 1
ATOM 666 O O . ARG A 1 83 ? -1.122 -11.856 -15.237 1.00 79.06 83 ARG A O 1
ATOM 673 N N . TRP A 1 84 ? -3.124 -10.918 -14.851 1.00 83.06 84 TRP A N 1
ATOM 674 C CA . TRP A 1 84 ? -3.859 -12.170 -14.728 1.00 83.06 84 TRP A CA 1
ATOM 675 C C . TRP A 1 84 ? -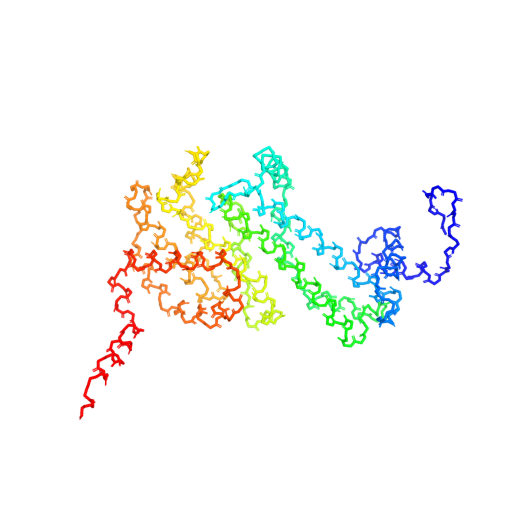5.327 -11.955 -15.066 1.00 83.06 84 TRP A C 1
ATOM 677 O O . TRP A 1 84 ? -5.857 -10.848 -14.973 1.00 83.06 84 TRP A O 1
ATOM 687 N N . VAL A 1 85 ? -5.983 -13.054 -15.411 1.00 79.75 85 VAL A N 1
ATOM 688 C CA . VAL A 1 85 ? -7.422 -13.115 -15.640 1.00 79.75 85 VAL A CA 1
ATOM 689 C C . VAL A 1 85 ? -8.032 -13.887 -14.477 1.00 79.75 85 VAL A C 1
ATOM 691 O O . VAL A 1 85 ? -7.454 -14.875 -14.028 1.00 79.75 85 VAL A O 1
ATOM 694 N N . SER A 1 86 ? -9.153 -13.401 -13.943 1.00 81.19 86 SER A N 1
ATOM 695 C CA . SER A 1 86 ? -9.885 -14.106 -12.888 1.00 81.19 86 SER A CA 1
ATOM 696 C C . SER A 1 86 ? -10.560 -15.362 -13.453 1.00 81.19 86 SER A C 1
ATOM 698 O O . SER A 1 86 ? -11.041 -15.350 -14.584 1.00 81.19 86 SER A O 1
ATOM 700 N N . ASP A 1 87 ? -10.652 -16.419 -12.643 1.00 84.00 87 ASP A N 1
ATOM 701 C CA . ASP A 1 87 ? -11.376 -17.655 -12.982 1.00 84.00 87 ASP A CA 1
ATOM 702 C C . ASP A 1 87 ? -12.910 -17.481 -12.950 1.00 84.00 87 ASP A C 1
ATOM 704 O O . ASP A 1 87 ? -13.666 -18.419 -13.216 1.00 84.00 87 ASP A O 1
ATOM 708 N N . LEU A 1 88 ? -13.394 -16.287 -12.594 1.00 86.38 88 LEU A N 1
ATOM 709 C CA . LEU A 1 88 ? -14.816 -15.961 -12.567 1.00 86.38 88 LEU A CA 1
ATOM 710 C C . LEU A 1 88 ? -15.427 -15.939 -13.981 1.00 86.38 88 LEU A C 1
ATOM 712 O O . LEU A 1 88 ? -14.741 -15.621 -14.957 1.00 86.38 88 LEU A O 1
ATOM 716 N N . PRO A 1 89 ? -16.744 -16.203 -14.117 1.00 89.06 89 PRO A N 1
ATOM 717 C CA . PRO A 1 89 ? -17.426 -16.039 -15.396 1.00 89.06 89 PRO A CA 1
ATOM 718 C C . PRO A 1 89 ? -17.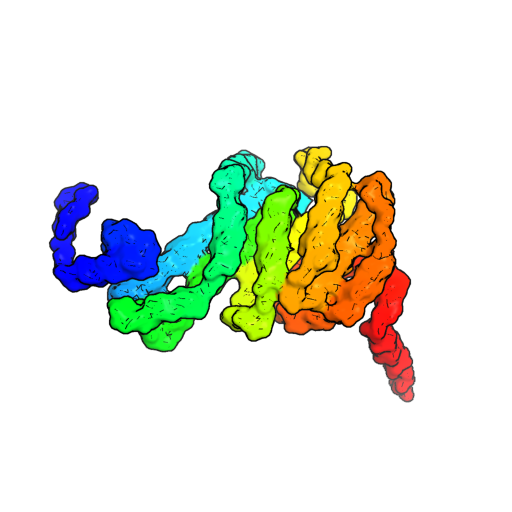265 -14.611 -15.930 1.00 89.06 89 PRO A C 1
ATOM 720 O O . PRO A 1 89 ? -17.262 -13.642 -15.162 1.00 89.06 89 PRO A O 1
ATOM 723 N N . LYS A 1 90 ? -17.145 -14.475 -17.255 1.00 85.12 90 LYS A N 1
ATOM 724 C CA . LYS A 1 90 ? -16.798 -13.205 -17.915 1.00 85.12 90 LYS A CA 1
ATOM 725 C C . LYS A 1 90 ? -17.761 -12.075 -17.553 1.00 85.12 90 LYS A C 1
ATOM 727 O O . LYS A 1 90 ? -17.322 -10.941 -17.382 1.00 85.12 90 LYS A O 1
ATOM 732 N N . GLU A 1 91 ? -19.044 -12.384 -17.380 1.00 88.31 91 GLU A N 1
ATOM 733 C CA . GLU A 1 91 ? -20.080 -11.425 -16.992 1.00 88.31 91 GLU A CA 1
ATOM 734 C C . GLU A 1 91 ? -19.771 -10.800 -15.624 1.00 88.31 91 GLU A C 1
ATOM 736 O O . GLU A 1 91 ? -19.827 -9.578 -15.466 1.00 88.31 91 GLU A O 1
ATOM 741 N N . PHE A 1 92 ? -19.357 -11.617 -14.651 1.00 88.69 92 PHE A N 1
ATOM 742 C CA . PHE A 1 92 ? -18.939 -11.130 -13.336 1.00 88.69 92 PHE A CA 1
ATOM 743 C C . PHE A 1 92 ? -17.658 -10.305 -13.425 1.00 88.69 92 PHE A C 1
ATOM 745 O O . PHE A 1 92 ? -17.598 -9.237 -12.822 1.00 88.69 92 PHE A O 1
ATOM 752 N N . GLY A 1 93 ? -16.676 -10.743 -14.220 1.00 88.19 93 GLY A N 1
ATOM 753 C CA . GLY A 1 93 ? -15.459 -9.967 -14.471 1.00 88.19 93 GLY A CA 1
ATOM 754 C C . GLY A 1 93 ? -15.774 -8.569 -15.015 1.00 88.19 93 GLY A C 1
ATOM 755 O O . GLY A 1 93 ? -15.272 -7.578 -14.493 1.00 88.19 93 GLY A O 1
ATOM 756 N N . THR A 1 94 ? -16.679 -8.463 -15.997 1.00 88.88 94 THR A N 1
ATOM 757 C CA . THR A 1 94 ? -17.106 -7.162 -16.546 1.00 88.88 94 THR A CA 1
ATOM 758 C C . THR A 1 94 ? -17.858 -6.297 -15.536 1.00 88.88 94 THR A C 1
ATOM 760 O O . THR A 1 94 ? -17.609 -5.097 -15.460 1.00 88.88 94 THR A O 1
ATOM 763 N N . LEU A 1 95 ? -18.731 -6.889 -14.715 1.00 93.44 95 LEU A N 1
ATOM 764 C CA . LEU A 1 95 ? -19.458 -6.165 -13.671 1.00 93.44 95 LEU A CA 1
ATOM 765 C C . LEU A 1 95 ? -18.499 -5.601 -12.616 1.00 93.44 95 LEU A C 1
ATOM 767 O O . LEU A 1 95 ? -18.610 -4.432 -12.248 1.00 93.44 95 LEU A O 1
ATOM 771 N N . ILE A 1 96 ? -17.541 -6.413 -12.159 1.00 93.44 96 ILE A N 1
ATOM 772 C CA . ILE A 1 96 ? -16.518 -6.004 -11.189 1.00 93.44 96 ILE A CA 1
ATOM 773 C C . ILE A 1 96 ? -15.642 -4.898 -11.780 1.00 93.44 96 ILE A C 1
ATOM 775 O O . ILE A 1 96 ? -15.388 -3.898 -11.108 1.00 93.44 96 ILE A O 1
ATOM 779 N N . THR A 1 97 ? -15.210 -5.036 -13.036 1.00 91.06 97 THR A N 1
ATOM 780 C CA . THR A 1 97 ? -14.435 -3.997 -13.724 1.00 91.06 97 THR A CA 1
ATOM 781 C C . THR A 1 97 ? -15.206 -2.676 -13.771 1.00 91.06 97 THR A C 1
ATOM 783 O O . THR A 1 97 ? -14.695 -1.682 -13.268 1.00 91.06 97 THR A O 1
ATOM 786 N N . ASN A 1 98 ? -16.460 -2.667 -14.232 1.00 92.62 98 ASN A N 1
ATOM 787 C CA . ASN A 1 98 ? -17.266 -1.440 -14.302 1.00 92.62 98 ASN A CA 1
ATOM 788 C C . ASN A 1 98 ? -17.477 -0.796 -12.920 1.00 92.62 98 ASN A C 1
ATOM 790 O O . ASN A 1 98 ? -17.402 0.422 -12.769 1.00 92.62 98 ASN A O 1
ATOM 794 N N . PHE A 1 99 ? -17.727 -1.612 -11.891 1.00 94.31 99 PHE A N 1
ATOM 795 C CA . PHE A 1 99 ? -17.899 -1.124 -10.524 1.00 94.31 99 PHE A CA 1
ATOM 796 C C . PHE A 1 99 ? -16.608 -0.507 -9.970 1.00 94.31 99 PHE A C 1
ATOM 798 O O . PHE A 1 99 ? -16.624 0.591 -9.418 1.00 94.31 99 PHE A O 1
ATOM 805 N N . THR A 1 100 ? -15.474 -1.191 -10.141 1.00 93.38 100 THR A N 1
ATOM 806 C CA . THR A 1 100 ? -14.169 -0.706 -9.661 1.00 93.38 100 THR A CA 1
ATOM 807 C C . THR A 1 100 ? -13.664 0.508 -10.442 1.00 93.38 100 THR A C 1
ATOM 809 O O . THR A 1 100 ? -12.999 1.363 -9.859 1.00 93.38 100 THR A O 1
ATOM 812 N N . GLU A 1 101 ? -14.012 0.633 -11.723 1.00 91.12 101 GLU A N 1
ATOM 813 C CA . GLU A 1 101 ? -13.772 1.840 -12.517 1.00 91.12 101 GLU A CA 1
ATOM 814 C C . GLU A 1 101 ? -14.553 3.037 -11.979 1.00 91.12 101 GLU A C 1
ATOM 816 O O . GLU A 1 101 ? -13.954 4.092 -11.783 1.00 91.12 101 GLU A O 1
ATOM 821 N N . GLY A 1 102 ? -15.840 2.860 -11.657 1.00 92.81 102 GLY A N 1
ATOM 822 C CA . GLY A 1 102 ? -16.645 3.896 -11.003 1.00 92.81 102 GLY A CA 1
ATOM 823 C C . GLY A 1 102 ? -16.035 4.347 -9.674 1.00 92.81 102 GLY A C 1
ATOM 824 O O . GLY A 1 102 ? -15.828 5.536 -9.457 1.00 92.81 102 GLY A O 1
ATOM 825 N N . LEU A 1 103 ? -15.628 3.398 -8.824 1.00 92.56 103 LEU A N 1
ATOM 826 C CA . LEU A 1 103 ? -14.993 3.724 -7.544 1.00 92.56 103 LEU A CA 1
ATOM 827 C C . LEU A 1 103 ? -13.692 4.523 -7.702 1.00 92.56 103 LEU A C 1
ATOM 829 O O . LEU A 1 103 ? -13.429 5.444 -6.930 1.00 92.56 103 LEU A O 1
ATOM 833 N N . VAL A 1 104 ? -12.843 4.171 -8.670 1.00 89.00 104 VAL A N 1
ATOM 834 C CA . VAL A 1 104 ? -11.593 4.912 -8.888 1.00 89.00 104 VAL A CA 1
ATOM 835 C C . VAL A 1 104 ? -11.829 6.251 -9.570 1.00 89.00 104 VAL A C 1
ATOM 837 O O . VAL A 1 104 ? -11.123 7.205 -9.240 1.00 89.00 104 VAL A O 1
ATOM 840 N N . PHE A 1 105 ? -12.832 6.357 -10.440 1.00 89.06 105 PHE A N 1
ATOM 841 C CA . PHE A 1 105 ? -13.285 7.640 -10.969 1.00 89.06 105 PHE A CA 1
ATOM 842 C C . PHE A 1 105 ? -13.714 8.592 -9.842 1.00 89.06 105 PHE A C 1
ATOM 844 O O . PHE A 1 105 ? -13.319 9.756 -9.846 1.00 89.06 105 PHE A O 1
ATOM 851 N N . ASP A 1 106 ? -14.395 8.070 -8.820 1.00 92.00 106 ASP A N 1
ATOM 852 C CA . ASP A 1 106 ? -14.788 8.814 -7.614 1.00 92.00 106 ASP A CA 1
ATOM 853 C C . ASP A 1 106 ? -13.617 9.100 -6.648 1.00 92.00 106 ASP A C 1
ATOM 855 O O . ASP A 1 106 ? -13.801 9.691 -5.583 1.00 92.00 106 ASP A O 1
ATOM 859 N N . GLY A 1 107 ? -12.389 8.710 -7.003 1.00 91.31 107 GLY A N 1
ATOM 860 C CA . GLY A 1 107 ? -11.182 9.040 -6.248 1.00 91.31 107 GLY A CA 1
ATOM 861 C C . GLY A 1 107 ? -10.759 8.005 -5.205 1.00 91.31 107 GLY A C 1
ATOM 862 O O . GLY A 1 107 ? -9.896 8.315 -4.380 1.00 91.31 107 GLY A O 1
ATOM 863 N N . LEU A 1 108 ? -11.277 6.768 -5.250 1.00 93.31 108 LEU A N 1
ATOM 864 C CA . LEU A 1 108 ? -10.916 5.709 -4.296 1.00 93.31 108 LEU A CA 1
ATOM 865 C C . LEU A 1 108 ? -9.396 5.534 -4.153 1.00 93.31 108 LEU A C 1
ATOM 867 O O . LEU A 1 108 ? -8.883 5.481 -3.037 1.00 93.31 108 LEU A O 1
ATOM 871 N N . LEU A 1 109 ? -8.659 5.462 -5.267 1.00 93.19 109 LEU A N 1
ATOM 872 C CA . LEU A 1 109 ? -7.213 5.220 -5.228 1.00 93.19 109 LEU A CA 1
ATOM 873 C C . LEU A 1 109 ? -6.453 6.367 -4.542 1.00 93.19 109 LEU A C 1
ATOM 875 O O . LEU A 1 109 ? -5.557 6.109 -3.739 1.00 93.19 109 LEU A O 1
ATOM 879 N N . SER A 1 110 ? -6.827 7.622 -4.816 1.00 92.88 110 SER A N 1
ATOM 880 C CA . SER A 1 110 ? -6.265 8.785 -4.117 1.00 92.88 110 SER A CA 1
ATOM 881 C C . SER A 1 110 ? -6.586 8.748 -2.628 1.00 92.88 110 SER A C 1
ATOM 883 O O . SER A 1 110 ? -5.677 8.901 -1.820 1.00 92.88 110 SER A O 1
ATOM 885 N N . SER A 1 111 ? -7.833 8.442 -2.254 1.00 94.44 111 SER A N 1
ATOM 886 C CA . SER A 1 111 ? -8.234 8.344 -0.848 1.00 94.44 111 SER A CA 1
ATOM 887 C C . SER A 1 111 ? -7.467 7.255 -0.099 1.00 94.44 111 SER A C 1
ATOM 889 O O . SER A 1 111 ? -7.067 7.469 1.042 1.00 94.44 111 SER A O 1
ATOM 891 N N . ILE A 1 112 ? -7.214 6.104 -0.734 1.00 96.19 112 ILE A N 1
ATOM 892 C CA . ILE A 1 112 ? -6.408 5.030 -0.140 1.00 96.19 112 ILE A CA 1
ATOM 893 C C . ILE A 1 112 ? -4.958 5.484 0.066 1.00 96.19 112 ILE A C 1
ATOM 895 O O . ILE A 1 112 ? -4.400 5.277 1.143 1.00 96.19 112 ILE A O 1
ATOM 899 N N . LEU A 1 113 ? -4.341 6.110 -0.940 1.00 94.88 113 LEU A N 1
ATOM 900 C CA . LEU A 1 113 ? -2.960 6.592 -0.841 1.00 94.88 113 LEU A CA 1
ATOM 901 C C . LEU A 1 113 ? -2.815 7.705 0.205 1.00 94.88 113 LEU A C 1
ATOM 903 O O . LEU A 1 113 ? -1.860 7.691 0.981 1.00 94.88 113 LEU A O 1
ATOM 907 N N . ASP A 1 114 ? -3.769 8.632 0.275 1.00 94.12 114 ASP A N 1
ATOM 908 C CA . ASP A 1 114 ? -3.788 9.692 1.284 1.00 94.12 114 ASP A CA 1
ATOM 909 C C . ASP A 1 114 ? -4.022 9.131 2.690 1.00 94.12 114 ASP A C 1
ATOM 911 O O . ASP A 1 114 ? -3.377 9.569 3.647 1.00 94.12 114 ASP A O 1
ATOM 915 N N . PHE A 1 115 ? -4.881 8.116 2.827 1.00 94.56 115 PHE A N 1
ATOM 916 C CA . PHE A 1 115 ? -5.049 7.394 4.084 1.00 94.56 115 PHE A CA 1
ATOM 917 C C . PHE A 1 115 ? -3.735 6.736 4.515 1.00 94.56 115 PHE A C 1
ATOM 919 O O . PHE A 1 115 ? -3.255 7.015 5.607 1.00 94.56 115 PHE A O 1
ATOM 926 N N . LEU A 1 116 ? -3.106 5.928 3.654 1.00 94.44 116 LEU A N 1
ATOM 927 C CA . LEU A 1 116 ? -1.850 5.232 3.967 1.00 94.44 116 LEU A CA 1
ATOM 928 C C . LEU A 1 116 ? -0.686 6.193 4.257 1.00 94.44 116 LEU A C 1
ATOM 930 O O . LEU A 1 116 ? 0.217 5.847 5.013 1.00 94.44 116 LEU A O 1
ATOM 934 N N . ARG A 1 117 ? -0.703 7.400 3.680 1.00 92.06 117 ARG A N 1
ATOM 935 C CA . ARG A 1 117 ? 0.286 8.451 3.958 1.00 92.06 117 ARG A CA 1
ATOM 936 C C . ARG A 1 117 ? 0.136 9.046 5.357 1.00 92.06 117 ARG A C 1
ATOM 938 O O . ARG A 1 117 ? 1.138 9.369 5.989 1.00 92.06 117 ARG A O 1
ATOM 945 N N . ASN A 1 118 ? -1.101 9.252 5.802 1.00 91.44 118 ASN A N 1
ATOM 946 C CA . ASN A 1 118 ? -1.398 9.957 7.050 1.00 91.44 118 ASN A CA 1
ATOM 947 C C . ASN A 1 118 ? -1.602 9.011 8.240 1.00 91.44 118 ASN A C 1
ATOM 949 O O . ASN A 1 118 ? -1.444 9.429 9.391 1.00 91.44 118 ASN A O 1
ATOM 953 N N . PHE A 1 119 ? -1.947 7.755 7.965 1.00 91.94 119 PHE A N 1
ATOM 954 C CA . PHE A 1 119 ? -2.193 6.733 8.966 1.00 91.94 119 PHE A CA 1
ATOM 955 C C . PHE A 1 119 ? -0.905 6.353 9.697 1.00 91.94 119 PHE A C 1
ATOM 957 O O . PHE A 1 119 ? 0.131 6.095 9.087 1.00 91.94 119 PHE A O 1
ATOM 964 N N . SER A 1 120 ? -0.990 6.306 11.023 1.00 91.19 120 SER A N 1
ATOM 965 C CA . SER A 1 120 ? 0.067 5.784 11.879 1.00 91.19 120 SER A CA 1
ATOM 966 C C . SER A 1 120 ? -0.558 5.082 13.074 1.00 91.19 120 SER A C 1
ATOM 968 O O . SER A 1 120 ? -1.325 5.688 13.827 1.00 91.19 120 SER A O 1
ATOM 970 N N . ILE A 1 121 ? -0.189 3.819 13.275 1.00 92.19 121 ILE A N 1
ATOM 971 C CA . ILE A 1 121 ? -0.526 3.030 14.456 1.00 92.19 121 ILE A CA 1
ATOM 972 C C . ILE A 1 121 ? -0.089 3.768 15.720 1.00 92.19 121 ILE A C 1
ATOM 974 O O . ILE A 1 121 ? -0.855 3.818 16.675 1.00 92.19 121 ILE A O 1
ATOM 978 N N . ALA A 1 122 ? 1.098 4.386 15.741 1.00 91.81 122 ALA A N 1
ATOM 979 C CA . ALA A 1 122 ? 1.572 5.108 16.924 1.00 91.81 122 ALA A CA 1
ATOM 980 C C . ALA A 1 122 ? 0.627 6.259 17.316 1.00 91.81 122 ALA A C 1
ATOM 982 O O . ALA A 1 122 ? 0.243 6.369 18.480 1.00 91.81 122 ALA A O 1
ATOM 983 N N . LYS A 1 123 ? 0.191 7.063 16.336 1.00 92.25 123 LYS A N 1
ATOM 984 C CA . LYS A 1 123 ? -0.753 8.172 16.563 1.00 92.25 123 LYS A CA 1
ATOM 985 C C . LYS A 1 123 ? -2.138 7.678 16.980 1.00 92.25 123 LYS A C 1
ATOM 987 O O . LYS A 1 123 ? -2.754 8.261 17.869 1.00 92.25 123 LYS A O 1
ATOM 992 N N . GLU A 1 124 ? -2.633 6.600 16.371 1.00 93.00 124 GLU A N 1
ATOM 993 C CA . GLU A 1 124 ? -3.924 6.018 16.759 1.00 93.00 124 GLU A CA 1
ATOM 994 C C . GLU A 1 124 ? -3.876 5.395 18.160 1.00 93.00 124 GLU A C 1
ATOM 996 O O . GLU A 1 124 ? -4.818 5.545 18.937 1.00 93.00 124 GLU A O 1
ATOM 1001 N N . LEU A 1 125 ? -2.772 4.743 18.531 1.00 93.00 125 LEU A N 1
ATOM 1002 C CA . LEU A 1 125 ? -2.583 4.223 19.884 1.00 93.00 125 LEU A CA 1
ATOM 1003 C C . LEU A 1 125 ? -2.501 5.354 20.912 1.00 93.00 125 LEU A C 1
ATOM 1005 O O . LEU A 1 125 ? -3.145 5.254 21.954 1.00 93.00 125 LEU A O 1
ATOM 1009 N N . GLU A 1 126 ? -1.792 6.445 20.615 1.00 92.44 126 GLU A N 1
ATOM 1010 C CA . GLU A 1 126 ? -1.755 7.637 21.472 1.00 92.44 126 GLU A CA 1
ATOM 1011 C C . GLU A 1 126 ? -3.160 8.230 21.662 1.00 92.44 126 GLU A C 1
ATOM 1013 O O . GLU A 1 126 ? -3.559 8.547 22.786 1.00 92.44 126 GLU A O 1
ATOM 1018 N N . LYS A 1 127 ? -3.959 8.296 20.586 1.00 93.12 127 LYS A N 1
ATOM 1019 C CA . LYS A 1 127 ? -5.365 8.724 20.645 1.00 93.12 127 LYS A CA 1
ATOM 1020 C C . LYS A 1 127 ? -6.190 7.848 21.592 1.00 93.12 127 LYS A C 1
ATOM 1022 O O . LYS A 1 127 ? -6.949 8.375 22.403 1.00 93.12 127 LYS A O 1
ATOM 1027 N N . LEU A 1 128 ? -6.024 6.526 21.525 1.00 91.81 128 LEU A N 1
ATOM 1028 C CA . LEU A 1 128 ? -6.763 5.561 22.350 1.00 91.81 128 LEU A CA 1
ATOM 1029 C C . LEU A 1 128 ? -6.275 5.495 23.808 1.00 91.81 128 LEU A C 1
ATOM 1031 O O . LEU A 1 128 ? -7.040 5.107 24.692 1.00 91.81 128 LEU A O 1
ATOM 1035 N N . GLN A 1 129 ? -5.020 5.865 24.072 1.00 91.19 129 GLN A N 1
ATOM 1036 C CA . GLN A 1 129 ? -4.418 5.878 25.411 1.00 91.19 129 GLN A CA 1
ATOM 1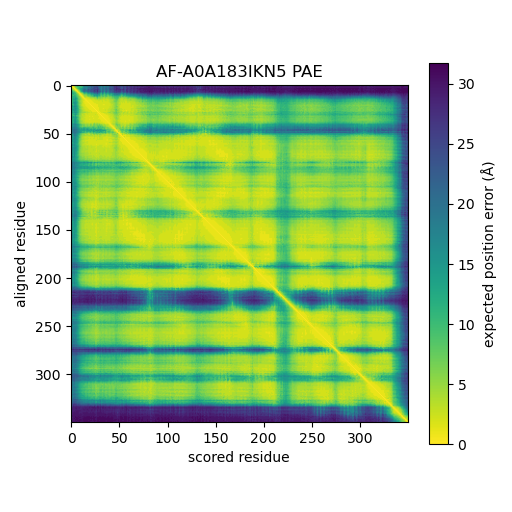037 C C . GLN A 1 129 ? -4.768 7.122 26.237 1.00 91.19 129 GLN A C 1
ATOM 1039 O O . GLN A 1 129 ? -4.446 7.168 27.426 1.00 91.19 129 GLN A O 1
ATOM 1044 N N . ARG A 1 130 ? -5.444 8.118 25.648 1.00 91.00 130 ARG A N 1
ATOM 1045 C CA . ARG A 1 130 ? -5.900 9.309 26.375 1.00 91.00 130 ARG A CA 1
ATOM 1046 C C . ARG A 1 130 ? -6.731 8.920 27.611 1.00 91.00 130 ARG A C 1
ATOM 1048 O O . ARG A 1 130 ? -7.550 7.997 27.536 1.00 91.00 130 ARG A O 1
ATOM 1055 N N . PRO A 1 131 ? -6.564 9.631 28.743 1.00 83.25 131 PRO A N 1
ATOM 1056 C CA . PRO A 1 131 ? -7.172 9.260 30.025 1.00 83.25 131 PRO A CA 1
ATOM 1057 C C . PRO A 1 131 ? -8.706 9.296 30.014 1.00 83.25 131 PRO A C 1
ATOM 1059 O O . PRO A 1 131 ? -9.333 8.598 30.810 1.00 83.25 131 PRO A O 1
ATOM 1062 N N . GLU A 1 132 ? -9.293 10.082 29.113 1.00 82.81 132 GLU A N 1
ATOM 1063 C CA . GLU A 1 132 ? -10.738 10.196 28.880 1.00 82.81 132 GLU A CA 1
ATOM 1064 C C . GLU A 1 132 ? -11.303 8.970 28.148 1.00 82.81 132 GLU A C 1
ATOM 1066 O O . GLU A 1 132 ? -12.419 8.543 28.421 1.00 82.81 132 GLU A O 1
ATOM 1071 N N . VAL A 1 133 ? -10.509 8.369 27.255 1.00 83.88 133 VAL A N 1
ATOM 1072 C CA . VAL A 1 133 ? -10.944 7.298 26.348 1.00 83.88 133 VAL A CA 1
ATOM 1073 C C . VAL A 1 133 ? -10.730 5.925 26.968 1.00 83.88 133 VAL A C 1
ATOM 1075 O O . VAL A 1 133 ? -11.598 5.061 26.868 1.00 83.88 133 VAL A O 1
ATOM 1078 N N . LYS A 1 134 ? -9.557 5.706 27.586 1.00 83.88 134 LYS A N 1
ATOM 1079 C CA . LYS A 1 134 ? -9.128 4.395 28.118 1.00 83.88 134 LYS A CA 1
ATOM 1080 C C . LYS A 1 134 ? -9.413 3.251 27.129 1.00 83.88 134 LYS A C 1
ATOM 1082 O O . LYS A 1 134 ? -9.862 2.173 27.512 1.00 83.88 134 LYS A O 1
ATOM 1087 N N . GLY A 1 135 ? -9.157 3.502 25.844 1.00 84.75 135 GLY A N 1
ATOM 1088 C CA . GLY A 1 135 ? -9.540 2.627 24.734 1.00 84.75 135 GLY A CA 1
ATOM 1089 C C . GLY A 1 135 ? -8.624 1.420 24.544 1.00 84.75 135 GLY A C 1
ATOM 1090 O O . GLY A 1 135 ? -8.893 0.577 23.693 1.00 84.75 135 GLY A O 1
ATOM 1091 N N . ILE A 1 136 ? -7.546 1.325 25.326 1.00 89.12 136 ILE A N 1
ATOM 1092 C CA . ILE A 1 136 ? -6.599 0.211 25.313 1.00 89.12 136 ILE A CA 1
ATOM 1093 C C . ILE A 1 136 ? -6.705 -0.555 26.631 1.00 89.12 136 ILE A C 1
ATOM 1095 O O . ILE A 1 136 ? -6.546 0.011 27.712 1.00 89.12 136 ILE A O 1
ATOM 1099 N N . GLY A 1 137 ? -6.966 -1.857 26.525 1.00 87.56 137 GLY A N 1
ATOM 1100 C CA . GLY A 1 137 ? -6.985 -2.775 27.658 1.00 87.56 137 GLY A CA 1
ATOM 1101 C C . GLY A 1 137 ? -5.598 -3.324 28.003 1.00 87.56 137 GLY A C 1
ATOM 1102 O O . GLY A 1 137 ? -4.567 -2.689 27.801 1.00 87.56 137 GLY A O 1
ATOM 1103 N N . GLY A 1 138 ? -5.564 -4.557 28.512 1.00 88.31 138 GLY A N 1
ATOM 1104 C CA . GLY A 1 138 ? -4.304 -5.256 28.779 1.00 88.31 138 GLY A CA 1
ATOM 1105 C C . GLY A 1 138 ? -3.494 -5.579 27.507 1.00 88.31 138 GLY A C 1
ATOM 1106 O O . GLY A 1 138 ? -3.986 -5.409 26.388 1.00 88.31 138 GLY A O 1
ATOM 1107 N N . PRO A 1 139 ? -2.279 -6.149 27.651 1.00 89.62 139 PRO A N 1
ATOM 1108 C CA . PRO A 1 139 ? -1.366 -6.422 26.531 1.00 89.62 139 PRO A CA 1
ATOM 1109 C C . PRO A 1 139 ? -1.982 -7.248 25.393 1.00 89.62 139 PRO A C 1
ATOM 1111 O O . PRO A 1 139 ? -1.649 -7.061 24.224 1.00 89.62 139 PRO A O 1
ATOM 1114 N N . ARG A 1 140 ? -2.915 -8.151 25.724 1.00 91.12 140 ARG A N 1
ATOM 1115 C CA . ARG A 1 140 ? -3.652 -8.950 24.738 1.00 91.12 140 ARG A CA 1
ATOM 1116 C C . ARG A 1 140 ? -4.551 -8.086 23.853 1.00 91.12 140 ARG A C 1
ATOM 1118 O O . ARG A 1 140 ? -4.544 -8.270 22.642 1.00 91.12 140 ARG A O 1
ATOM 1125 N N . HIS A 1 141 ? -5.310 -7.166 24.449 1.00 91.69 141 HIS A N 1
ATOM 1126 C CA . HIS A 1 141 ? -6.207 -6.271 23.714 1.00 91.69 141 HIS A CA 1
ATOM 1127 C C . HIS A 1 141 ? -5.412 -5.317 22.824 1.00 91.69 141 HIS A C 1
ATOM 1129 O O . HIS A 1 141 ? -5.700 -5.235 21.635 1.00 91.69 141 HIS A O 1
ATOM 1135 N N . LEU A 1 142 ? -4.344 -4.717 23.364 1.00 92.19 142 LEU A N 1
ATOM 1136 C CA . LEU A 1 142 ? -3.417 -3.883 22.598 1.00 92.19 142 LEU A CA 1
ATOM 1137 C C . LEU A 1 142 ? -2.912 -4.610 21.346 1.00 92.19 142 LEU A C 1
ATOM 1139 O O . LEU A 1 142 ? -3.039 -4.092 20.242 1.00 92.19 142 LEU A O 1
ATOM 1143 N N . ARG A 1 143 ? -2.414 -5.845 21.502 1.00 92.69 143 ARG A N 1
ATOM 1144 C CA . ARG A 1 143 ? -1.944 -6.652 20.370 1.00 92.69 143 ARG A CA 1
ATOM 1145 C C . ARG A 1 143 ? -3.046 -6.909 19.343 1.00 92.69 143 ARG A C 1
ATOM 1147 O O . ARG A 1 143 ? -2.784 -6.807 18.155 1.00 92.69 143 ARG A O 1
ATOM 1154 N N . MET A 1 144 ? -4.263 -7.237 19.779 1.00 92.50 144 MET A N 1
ATOM 1155 C CA . MET A 1 144 ? -5.380 -7.475 18.857 1.00 92.50 144 MET A CA 1
ATOM 1156 C C . MET A 1 144 ? -5.739 -6.216 18.063 1.00 92.50 144 MET A C 1
ATOM 1158 O O . MET A 1 144 ? -5.935 -6.304 16.858 1.00 92.50 144 MET A O 1
ATOM 1162 N N . VAL A 1 145 ? -5.785 -5.051 18.712 1.00 93.69 145 VAL A N 1
ATOM 1163 C CA . VAL A 1 145 ? -6.078 -3.774 18.044 1.00 93.69 145 VAL A CA 1
ATOM 1164 C C . VAL A 1 145 ? -4.971 -3.408 17.054 1.00 93.69 145 VAL A C 1
ATOM 1166 O O . VAL A 1 145 ? -5.269 -3.096 15.904 1.00 93.69 145 VAL A O 1
ATOM 1169 N N . THR A 1 146 ? -3.701 -3.508 17.459 1.00 94.12 146 THR A N 1
ATOM 1170 C CA . THR A 1 146 ? -2.560 -3.281 16.561 1.00 94.12 146 THR A CA 1
ATOM 1171 C C . THR A 1 146 ? -2.586 -4.237 15.371 1.00 94.12 146 THR A C 1
ATOM 1173 O O . THR A 1 146 ? -2.357 -3.814 14.242 1.00 94.12 146 THR A O 1
ATOM 1176 N N . ASP A 1 147 ? -2.908 -5.511 15.593 1.00 93.62 147 ASP A N 1
ATOM 1177 C CA . ASP A 1 147 ? -2.997 -6.496 14.520 1.00 93.62 147 ASP A CA 1
ATOM 1178 C C . ASP A 1 147 ? -4.098 -6.129 13.511 1.00 93.62 147 ASP A C 1
ATOM 1180 O O . ASP A 1 147 ? -3.831 -6.144 12.312 1.00 93.62 147 ASP A O 1
ATOM 1184 N N . GLU A 1 148 ? -5.293 -5.728 13.959 1.00 94.50 148 GLU A N 1
ATOM 1185 C CA . GLU A 1 148 ? -6.369 -5.283 13.054 1.00 94.50 148 GLU A CA 1
ATOM 1186 C C . GLU A 1 148 ? -5.983 -4.016 12.271 1.00 94.50 148 GLU A C 1
ATOM 1188 O O . GLU A 1 148 ? -6.260 -3.926 11.074 1.00 94.50 148 GLU A O 1
ATOM 1193 N N . MET A 1 149 ? -5.290 -3.060 12.903 1.00 95.12 149 MET A N 1
ATOM 1194 C CA . MET A 1 149 ? -4.768 -1.865 12.224 1.00 95.12 149 MET A CA 1
ATOM 1195 C C . MET A 1 149 ? -3.772 -2.227 11.114 1.00 95.12 149 MET A C 1
ATOM 1197 O O . MET A 1 149 ? -3.868 -1.700 10.004 1.00 95.12 149 MET A O 1
ATOM 1201 N N . VAL A 1 150 ? -2.842 -3.149 11.396 1.00 94.69 150 VAL A N 1
ATOM 1202 C CA . VAL A 1 150 ? -1.871 -3.638 10.407 1.00 94.69 150 VAL A CA 1
ATOM 1203 C C . VAL A 1 150 ? -2.584 -4.371 9.272 1.00 94.69 150 VAL A C 1
ATOM 1205 O O . VAL A 1 150 ? -2.287 -4.100 8.116 1.00 94.69 150 VAL A O 1
ATOM 1208 N N . GLU A 1 151 ? -3.533 -5.270 9.558 1.00 94.94 151 GLU A N 1
ATOM 1209 C CA . GLU A 1 151 ? -4.258 -6.007 8.508 1.00 94.94 151 GLU A CA 1
ATOM 1210 C C . GLU A 1 151 ? -5.127 -5.092 7.631 1.00 94.94 151 GLU A C 1
ATOM 1212 O O . GLU A 1 151 ? -5.272 -5.342 6.431 1.00 94.94 151 GLU A O 1
ATOM 1217 N N . MET A 1 152 ? -5.706 -4.033 8.204 1.00 96.00 152 MET A N 1
ATOM 1218 C CA . MET A 1 152 ? -6.440 -3.011 7.457 1.00 96.00 152 MET A CA 1
ATOM 1219 C C . MET A 1 152 ? -5.505 -2.267 6.497 1.00 96.00 152 MET A C 1
ATOM 1221 O O . MET A 1 152 ? -5.782 -2.219 5.299 1.00 96.00 152 MET A O 1
ATOM 1225 N N . ALA A 1 153 ? -4.390 -1.728 7.004 1.00 95.88 153 ALA A N 1
ATOM 1226 C CA . ALA A 1 153 ? -3.410 -1.017 6.185 1.00 95.88 153 ALA A CA 1
ATOM 1227 C C . ALA A 1 153 ? -2.814 -1.926 5.097 1.00 95.88 153 ALA A C 1
ATOM 1229 O O . ALA A 1 153 ? -2.718 -1.518 3.942 1.00 95.88 153 ALA A O 1
ATOM 1230 N N . ALA A 1 154 ? -2.512 -3.180 5.439 1.00 94.56 154 ALA A N 1
ATOM 1231 C CA . ALA A 1 154 ? -2.038 -4.195 4.505 1.00 94.56 154 ALA A CA 1
ATOM 1232 C C . ALA A 1 154 ? -3.045 -4.455 3.380 1.00 94.56 154 ALA A C 1
ATOM 1234 O O . ALA A 1 154 ? -2.697 -4.388 2.209 1.00 94.56 154 ALA A O 1
ATOM 1235 N N . SER A 1 155 ? -4.324 -4.649 3.715 1.00 96.50 155 SER A N 1
ATOM 1236 C CA . SER A 1 155 ? -5.364 -4.907 2.709 1.00 96.50 155 SER A CA 1
ATOM 1237 C C . SER A 1 155 ? -5.554 -3.726 1.748 1.00 96.50 155 SER A C 1
ATOM 1239 O O . SER A 1 155 ? -5.821 -3.921 0.561 1.00 96.50 155 SER A O 1
ATOM 1241 N N . LEU A 1 156 ? -5.395 -2.495 2.242 1.00 97.19 156 LEU A N 1
ATOM 1242 C CA . LEU A 1 156 ? -5.395 -1.291 1.411 1.00 97.19 156 LEU A CA 1
ATOM 1243 C C . LEU A 1 156 ? -4.137 -1.193 0.536 1.00 97.19 156 LEU A C 1
ATOM 1245 O O . LEU A 1 156 ? -4.242 -0.859 -0.641 1.00 97.19 156 LEU A O 1
ATOM 1249 N N . ALA A 1 157 ? -2.961 -1.521 1.069 1.00 96.38 157 ALA A N 1
ATOM 1250 C CA . ALA A 1 157 ? -1.720 -1.564 0.301 1.00 96.38 157 ALA A CA 1
ATOM 1251 C C . ALA A 1 157 ? -1.762 -2.631 -0.808 1.00 96.38 157 ALA A C 1
ATOM 1253 O O . ALA A 1 157 ? -1.386 -2.348 -1.945 1.00 96.38 157 ALA A O 1
ATOM 1254 N N . ASP A 1 158 ? -2.302 -3.816 -0.519 1.00 95.31 158 ASP A N 1
ATOM 1255 C CA . ASP A 1 158 ? -2.553 -4.865 -1.511 1.00 95.31 158 ASP A CA 1
ATOM 1256 C C . ASP A 1 158 ? -3.525 -4.391 -2.595 1.00 95.31 158 ASP A C 1
ATOM 1258 O O . ASP A 1 158 ? -3.340 -4.686 -3.771 1.00 95.31 158 ASP A O 1
ATOM 1262 N N . SER A 1 159 ? -4.551 -3.618 -2.221 1.00 95.62 159 SER A N 1
ATOM 1263 C CA . SER A 1 159 ? -5.496 -3.030 -3.179 1.00 95.62 159 SER A CA 1
ATOM 1264 C C . SER A 1 159 ? -4.782 -2.110 -4.172 1.00 95.62 159 SER A C 1
ATOM 1266 O O . SER A 1 159 ? -5.053 -2.168 -5.371 1.00 95.62 159 SER A O 1
ATOM 1268 N N . VAL A 1 160 ? -3.836 -1.296 -3.689 1.00 96.06 160 VAL A N 1
ATOM 1269 C CA . VAL A 1 160 ? -2.972 -0.471 -4.546 1.00 96.06 160 VAL A CA 1
ATOM 1270 C C . VAL A 1 160 ? -2.110 -1.366 -5.434 1.00 96.06 160 VAL A C 1
ATOM 1272 O O . VAL A 1 160 ? -2.096 -1.178 -6.644 1.00 96.06 160 VAL A O 1
ATOM 1275 N N . PHE A 1 161 ? -1.440 -2.375 -4.878 1.00 94.69 161 PHE A N 1
ATOM 1276 C CA . PHE A 1 161 ? -0.640 -3.315 -5.667 1.00 94.69 161 PHE A CA 1
ATOM 1277 C C . PHE A 1 161 ? -1.443 -3.968 -6.796 1.00 94.69 161 PHE A C 1
ATOM 1279 O O . PHE A 1 161 ? -1.064 -3.858 -7.962 1.00 94.69 161 PHE A O 1
ATOM 1286 N N . PHE A 1 162 ? -2.591 -4.565 -6.479 1.00 92.75 162 PHE A N 1
ATOM 1287 C CA . PHE A 1 162 ? -3.444 -5.211 -7.470 1.00 92.75 162 PHE A CA 1
ATOM 1288 C C . PHE A 1 162 ? -3.960 -4.235 -8.524 1.00 92.75 162 PHE A C 1
ATOM 1290 O O . PHE A 1 162 ? -4.025 -4.601 -9.698 1.00 92.75 162 PHE A O 1
ATOM 1297 N N . TRP A 1 163 ? -4.252 -2.986 -8.147 1.00 92.62 163 TRP A N 1
ATOM 1298 C CA . TRP A 1 163 ? -4.611 -1.952 -9.112 1.00 92.62 163 TRP A CA 1
ATOM 1299 C C . TRP A 1 163 ? -3.491 -1.717 -10.126 1.00 92.62 163 TRP A C 1
ATOM 1301 O O . TRP A 1 163 ? -3.739 -1.752 -11.327 1.00 92.62 163 TRP A O 1
ATOM 1311 N N . PHE A 1 164 ? -2.257 -1.516 -9.660 1.00 90.62 164 PHE A N 1
ATOM 1312 C CA . PHE A 1 164 ? -1.114 -1.275 -10.542 1.00 90.62 164 PHE A CA 1
ATOM 1313 C C . PHE A 1 164 ? -0.683 -2.521 -11.319 1.00 90.62 164 PHE A C 1
ATOM 1315 O O . PHE A 1 164 ? -0.073 -2.380 -12.371 1.00 90.62 164 PHE A O 1
ATOM 1322 N N . CYS A 1 165 ? -1.024 -3.732 -10.877 1.00 87.94 165 CYS A N 1
ATOM 1323 C CA . CYS A 1 165 ? -0.880 -4.923 -11.712 1.00 87.94 165 CYS A CA 1
ATOM 1324 C C . CYS A 1 165 ? -1.925 -4.969 -12.831 1.00 87.94 165 CYS A C 1
ATOM 1326 O O . CYS A 1 165 ? -1.594 -5.275 -13.974 1.00 87.94 165 CYS A O 1
ATOM 1328 N N . GLN A 1 166 ? -3.190 -4.690 -12.514 1.00 86.38 166 GLN A N 1
ATOM 1329 C CA . GLN A 1 166 ? -4.293 -4.900 -13.451 1.00 86.38 166 GLN A CA 1
ATOM 1330 C C . GLN A 1 166 ? -4.511 -3.739 -14.412 1.00 86.38 166 GLN A C 1
ATOM 1332 O O . GLN A 1 166 ? -4.901 -3.966 -15.552 1.00 86.38 166 GLN A O 1
ATOM 1337 N N . CYS A 1 167 ? -4.197 -2.520 -13.990 1.00 84.12 167 CYS A N 1
ATOM 1338 C CA . CYS A 1 167 ? -4.356 -1.302 -14.767 1.00 84.12 167 CYS A CA 1
ATOM 1339 C C . CYS A 1 167 ? -3.028 -0.585 -14.915 1.00 84.12 167 CYS A C 1
ATOM 1341 O O . CYS A 1 167 ? -2.125 -0.723 -14.088 1.00 84.12 167 CYS A O 1
ATOM 1343 N N . ASN A 1 168 ? -2.917 0.221 -15.962 1.00 79.62 168 ASN A N 1
ATOM 1344 C CA . ASN A 1 168 ? -1.791 1.124 -16.064 1.00 79.62 168 ASN A CA 1
ATOM 1345 C C . ASN A 1 168 ? -1.943 2.327 -15.127 1.00 79.62 168 ASN A C 1
ATOM 1347 O O . ASN A 1 168 ? -3.060 2.777 -14.848 1.00 79.62 168 ASN A O 1
ATOM 1351 N N . PRO A 1 169 ? -0.818 2.898 -14.678 1.00 82.62 169 PRO A N 1
ATOM 1352 C CA . PRO A 1 169 ? -0.844 4.093 -13.859 1.00 82.62 169 PRO A CA 1
ATOM 1353 C C . PRO A 1 169 ? -1.300 5.324 -14.646 1.00 82.62 169 PRO A C 1
ATOM 1355 O O . PRO A 1 169 ? -0.815 5.607 -15.738 1.00 82.62 169 PRO A O 1
ATOM 1358 N N . THR A 1 170 ? -2.153 6.136 -14.027 1.00 84.94 170 THR A N 1
ATOM 1359 C CA . THR A 1 170 ? -2.305 7.542 -14.424 1.00 84.94 170 THR A CA 1
ATOM 1360 C C . THR A 1 170 ? -1.125 8.364 -13.890 1.00 84.94 170 THR A C 1
ATOM 1362 O O . THR A 1 170 ? -0.514 8.004 -12.875 1.00 84.94 170 THR A O 1
ATOM 1365 N N . LYS A 1 171 ? -0.843 9.520 -14.508 1.00 85.81 171 LYS A N 1
ATOM 1366 C CA . LYS A 1 171 ? 0.155 10.487 -14.008 1.00 85.81 171 LYS A CA 1
ATOM 1367 C C . LYS A 1 171 ? -0.043 10.798 -12.520 1.00 85.81 171 LYS A C 1
ATOM 1369 O O . LYS A 1 171 ? 0.896 10.708 -11.733 1.00 85.81 171 LYS A O 1
ATOM 1374 N N . ASN A 1 172 ? -1.275 11.120 -12.130 1.00 88.12 172 ASN A N 1
ATOM 1375 C CA . ASN A 1 172 ? -1.595 11.532 -10.764 1.00 88.12 172 ASN A CA 1
ATOM 1376 C C . ASN A 1 172 ? -1.422 10.379 -9.769 1.00 88.12 172 ASN A C 1
ATOM 1378 O O . ASN A 1 172 ? -0.801 10.567 -8.724 1.00 88.12 172 ASN A O 1
ATOM 1382 N N . SER A 1 173 ? -1.897 9.174 -10.108 1.00 88.69 173 SER A N 1
ATOM 1383 C CA . SER A 1 173 ? -1.722 7.999 -9.245 1.00 88.69 173 SER A CA 1
ATOM 1384 C C . SER A 1 173 ? -0.250 7.635 -9.056 1.00 88.69 173 SER A C 1
ATOM 1386 O O . SER A 1 173 ? 0.153 7.257 -7.960 1.00 88.69 173 SER A O 1
ATOM 1388 N N . PHE A 1 174 ? 0.571 7.785 -10.101 1.00 90.75 174 PHE A N 1
ATOM 1389 C CA . PHE A 1 174 ? 2.002 7.506 -10.018 1.00 90.75 174 PHE A CA 1
ATOM 1390 C C . PHE A 1 174 ? 2.741 8.519 -9.134 1.00 90.75 174 PHE A C 1
ATOM 1392 O O . PHE A 1 174 ? 3.534 8.135 -8.272 1.00 90.75 174 PHE A O 1
ATOM 1399 N N . ILE A 1 175 ? 2.448 9.814 -9.290 1.00 91.94 175 ILE A N 1
ATOM 1400 C CA . ILE A 1 175 ? 2.999 10.872 -8.431 1.00 91.94 175 ILE A CA 1
ATOM 1401 C C . ILE A 1 175 ? 2.570 10.652 -6.972 1.00 91.94 175 ILE A C 1
ATOM 1403 O O . ILE A 1 175 ? 3.396 10.743 -6.062 1.00 91.94 175 ILE A O 1
ATOM 1407 N N . ALA A 1 176 ? 1.303 10.313 -6.722 1.00 92.69 176 ALA A N 1
ATOM 1408 C CA . ALA A 1 176 ? 0.794 10.050 -5.375 1.00 92.69 176 ALA A CA 1
ATOM 1409 C C . ALA A 1 176 ? 1.479 8.841 -4.709 1.00 92.69 176 ALA A C 1
ATOM 1411 O O . ALA A 1 176 ? 1.892 8.929 -3.549 1.00 92.69 176 ALA A O 1
ATOM 1412 N N . LEU A 1 177 ? 1.665 7.745 -5.453 1.00 94.56 177 LEU A N 1
ATOM 1413 C CA . LEU A 1 177 ? 2.364 6.552 -4.971 1.00 94.56 177 LEU A CA 1
ATOM 1414 C C . LEU A 1 177 ? 3.845 6.837 -4.697 1.00 94.56 177 LEU A C 1
ATOM 1416 O O . LEU A 1 177 ? 4.353 6.525 -3.623 1.00 94.56 177 LEU A O 1
ATOM 1420 N N . THR A 1 178 ? 4.549 7.463 -5.640 1.00 93.19 178 THR A N 1
ATOM 1421 C CA . THR A 1 178 ? 5.983 7.745 -5.482 1.00 93.19 178 THR A CA 1
ATOM 1422 C C . THR A 1 178 ? 6.254 8.769 -4.385 1.00 93.19 178 THR A C 1
ATOM 1424 O O . THR A 1 178 ? 7.193 8.595 -3.614 1.00 93.19 178 THR A O 1
ATOM 1427 N N . SER A 1 179 ? 5.415 9.797 -4.237 1.00 93.06 179 SER A N 1
ATOM 1428 C CA . SER A 1 179 ? 5.518 10.743 -3.116 1.00 93.06 179 SER A CA 1
ATOM 1429 C C . SER A 1 179 ? 5.258 10.087 -1.757 1.00 93.06 179 SER A C 1
ATOM 1431 O O . SER A 1 179 ? 5.890 10.473 -0.776 1.00 93.06 179 SER A O 1
ATOM 1433 N N . LEU A 1 180 ? 4.392 9.069 -1.681 1.00 93.56 180 LEU A N 1
ATOM 1434 C CA . LEU A 1 180 ? 4.271 8.238 -0.484 1.00 93.56 180 LEU A CA 1
ATOM 1435 C C . LEU A 1 180 ? 5.577 7.464 -0.241 1.00 93.56 180 LEU A C 1
ATOM 1437 O O . LEU A 1 180 ? 6.174 7.619 0.823 1.00 93.56 180 LEU A O 1
ATOM 1441 N N . LEU A 1 181 ? 6.063 6.705 -1.231 1.00 94.06 181 LEU A N 1
ATOM 1442 C CA . LEU A 1 181 ? 7.268 5.872 -1.109 1.00 94.06 181 LEU A CA 1
ATOM 1443 C C . LEU A 1 181 ? 8.516 6.680 -0.716 1.00 94.06 181 LEU A C 1
ATOM 1445 O O . LEU A 1 181 ? 9.271 6.252 0.152 1.00 94.06 181 LEU A O 1
ATOM 1449 N N . ARG A 1 182 ? 8.710 7.880 -1.278 1.00 93.06 182 ARG A N 1
ATOM 1450 C CA . ARG A 1 182 ? 9.830 8.782 -0.938 1.00 93.06 182 ARG A CA 1
ATOM 1451 C C . ARG A 1 182 ? 9.926 9.120 0.542 1.00 93.06 182 ARG A C 1
ATOM 1453 O O . ARG A 1 182 ? 11.028 9.338 1.047 1.00 93.06 182 ARG A O 1
ATOM 1460 N N . ASN A 1 183 ? 8.775 9.221 1.198 1.00 91.44 183 ASN A N 1
ATOM 1461 C CA . ASN A 1 183 ? 8.655 9.673 2.576 1.00 91.44 183 ASN A CA 1
ATOM 1462 C C . ASN A 1 183 ? 8.679 8.528 3.593 1.00 91.44 183 ASN A C 1
ATOM 1464 O O . ASN A 1 183 ? 8.756 8.812 4.795 1.00 91.44 183 ASN A O 1
ATOM 1468 N N . ILE A 1 184 ? 8.648 7.273 3.129 1.00 89.31 184 ILE A N 1
ATOM 1469 C CA . ILE A 1 184 ? 8.789 6.098 3.986 1.00 89.31 184 ILE A CA 1
ATOM 1470 C C . ILE A 1 184 ? 10.201 6.073 4.560 1.00 89.31 184 ILE A C 1
ATOM 1472 O O . ILE A 1 184 ? 11.196 6.096 3.834 1.00 89.31 184 ILE A O 1
ATOM 1476 N N . ASP A 1 185 ? 10.260 6.007 5.882 1.00 83.44 185 ASP A N 1
ATOM 1477 C CA . ASP A 1 185 ? 11.474 5.747 6.631 1.00 83.44 185 ASP A CA 1
ATOM 1478 C C . ASP A 1 185 ? 11.425 4.297 7.118 1.00 83.44 185 ASP A C 1
ATOM 1480 O O . ASP A 1 185 ? 10.520 3.921 7.863 1.00 83.44 185 ASP A O 1
ATOM 1484 N N . TYR A 1 186 ? 12.352 3.473 6.633 1.00 78.88 186 TYR A N 1
ATOM 1485 C CA . TYR A 1 186 ? 12.398 2.048 6.959 1.00 78.88 186 TYR A CA 1
ATOM 1486 C C . TYR A 1 186 ? 12.827 1.797 8.409 1.00 78.88 186 TYR A C 1
ATOM 1488 O O . TYR A 1 186 ? 12.363 0.829 9.011 1.00 78.88 186 TYR A O 1
ATOM 1496 N N . ASP A 1 187 ? 13.664 2.670 8.974 1.00 73.06 187 ASP A N 1
ATOM 1497 C CA . ASP A 1 187 ? 14.214 2.509 10.322 1.00 73.06 187 ASP A CA 1
ATOM 1498 C C . ASP A 1 187 ? 13.204 2.943 11.395 1.00 73.06 187 ASP A C 1
ATOM 1500 O O . ASP A 1 187 ? 13.184 2.401 12.500 1.00 73.06 187 ASP A O 1
ATOM 1504 N N . LEU A 1 188 ? 12.331 3.897 11.054 1.00 73.69 188 LEU A N 1
ATOM 1505 C CA . LEU A 1 188 ? 11.262 4.404 11.923 1.00 73.69 188 LEU A C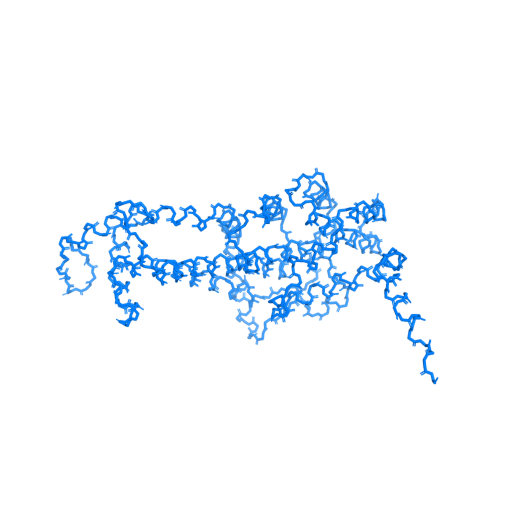A 1
ATOM 1506 C C . LEU A 1 188 ? 9.888 3.772 11.649 1.00 73.69 188 LEU A C 1
ATOM 1508 O O . LEU A 1 188 ? 8.889 4.196 12.233 1.00 73.69 188 LEU A O 1
ATOM 1512 N N . ALA A 1 189 ? 9.808 2.790 10.751 1.00 72.19 189 ALA A N 1
ATOM 1513 C CA . ALA A 1 189 ? 8.551 2.130 10.425 1.00 72.19 189 ALA A CA 1
ATOM 1514 C C . ALA A 1 189 ? 7.980 1.359 11.630 1.00 72.19 189 ALA A C 1
ATOM 1516 O O . ALA A 1 189 ? 8.700 0.965 12.546 1.00 72.19 189 ALA A O 1
ATOM 1517 N N . GLU A 1 190 ? 6.669 1.095 11.606 1.00 79.06 190 GLU A N 1
ATOM 1518 C CA . GLU A 1 190 ? 5.864 0.559 12.722 1.00 79.06 190 GLU A CA 1
ATOM 1519 C C . GLU A 1 190 ? 6.117 -0.938 13.029 1.00 79.06 190 GLU A C 1
ATOM 1521 O O . GLU A 1 190 ? 5.230 -1.683 13.448 1.00 79.06 190 GLU A O 1
ATOM 1526 N N . GLY A 1 191 ? 7.352 -1.393 12.815 1.00 82.94 191 GLY A N 1
ATOM 1527 C CA . GLY A 1 191 ? 7.839 -2.744 13.045 1.00 82.94 191 GLY A CA 1
ATOM 1528 C C . GLY A 1 191 ? 7.942 -3.597 11.771 1.00 82.94 191 GLY A C 1
ATOM 1529 O O . GLY A 1 191 ? 7.365 -3.273 10.729 1.00 82.94 191 GLY A O 1
ATOM 1530 N N . PRO A 1 192 ? 8.640 -4.747 11.848 1.00 82.94 192 PRO A N 1
ATOM 1531 C CA . PRO A 1 192 ? 8.925 -5.598 10.689 1.00 82.94 192 PRO A CA 1
ATOM 1532 C C . PRO A 1 192 ? 7.657 -6.137 10.017 1.00 82.94 192 PRO A C 1
ATOM 1534 O O . PRO A 1 192 ? 7.596 -6.224 8.794 1.00 82.94 192 PRO A O 1
ATOM 1537 N N . ARG A 1 193 ? 6.611 -6.433 10.801 1.00 85.19 193 ARG A N 1
ATOM 1538 C CA . ARG A 1 193 ? 5.321 -6.899 10.272 1.00 85.19 193 ARG A CA 1
ATOM 1539 C C . ARG A 1 193 ? 4.633 -5.831 9.418 1.00 85.19 193 ARG A C 1
ATOM 1541 O O . ARG A 1 193 ? 4.087 -6.170 8.376 1.00 85.19 193 ARG A O 1
ATOM 1548 N N . TYR A 1 194 ? 4.662 -4.563 9.836 1.00 87.81 194 TYR A N 1
ATOM 1549 C CA . TYR A 1 194 ? 4.070 -3.466 9.065 1.00 87.81 194 TYR A CA 1
ATOM 1550 C C . TYR A 1 194 ? 4.832 -3.238 7.756 1.00 87.81 194 TYR A C 1
ATOM 1552 O O . TYR A 1 194 ? 4.227 -3.087 6.697 1.00 87.81 194 TYR A O 1
ATOM 1560 N N . ILE A 1 195 ? 6.165 -3.297 7.803 1.00 87.94 195 ILE A N 1
ATOM 1561 C CA . ILE A 1 195 ? 7.004 -3.211 6.603 1.00 87.94 195 ILE A CA 1
ATOM 1562 C C . ILE A 1 195 ? 6.638 -4.326 5.612 1.00 87.94 195 ILE A C 1
ATOM 1564 O O . ILE A 1 195 ? 6.375 -4.059 4.442 1.00 87.94 195 ILE A O 1
ATOM 1568 N N . GLN A 1 196 ? 6.576 -5.570 6.085 1.00 86.25 196 GLN A N 1
ATOM 1569 C CA . GLN A 1 196 ? 6.315 -6.734 5.237 1.00 86.25 196 GLN A CA 1
ATOM 1570 C C . GLN A 1 196 ? 4.890 -6.767 4.680 1.00 86.25 196 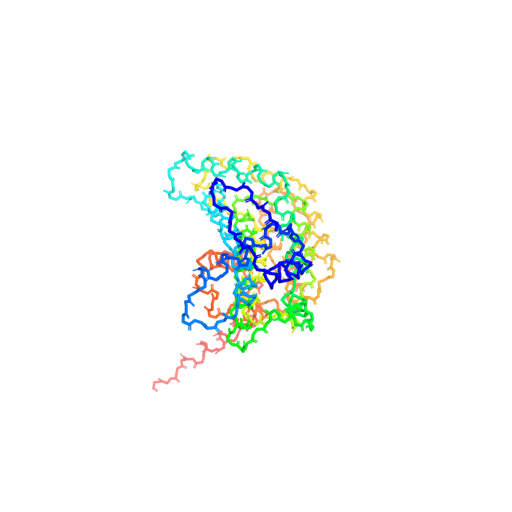GLN A C 1
ATOM 1572 O O . GLN A 1 196 ? 4.704 -7.170 3.538 1.00 86.25 196 GLN A O 1
ATOM 1577 N N . LYS A 1 197 ? 3.889 -6.349 5.460 1.00 89.31 197 LYS A N 1
ATOM 1578 C CA . LYS A 1 197 ? 2.483 -6.430 5.045 1.00 89.31 197 LYS A CA 1
ATOM 1579 C C . LYS A 1 197 ? 1.945 -5.180 4.355 1.00 89.31 197 LYS A C 1
ATOM 1581 O O . LYS A 1 197 ? 1.008 -5.298 3.583 1.00 89.31 197 LYS A O 1
ATOM 1586 N N . THR A 1 198 ? 2.505 -4.003 4.623 1.00 91.50 198 THR A N 1
ATOM 1587 C CA . THR A 1 198 ? 1.970 -2.729 4.112 1.00 91.50 198 THR A CA 1
ATOM 1588 C C . THR A 1 198 ? 2.948 -2.043 3.166 1.00 91.50 198 THR A C 1
ATOM 1590 O O . THR A 1 198 ? 2.573 -1.639 2.070 1.00 91.50 198 THR A O 1
ATOM 1593 N N . VAL A 1 199 ? 4.222 -1.921 3.549 1.00 91.75 199 VAL A N 1
ATOM 1594 C CA . VAL A 1 199 ? 5.216 -1.194 2.737 1.00 91.75 199 VAL A CA 1
ATOM 1595 C C . VAL A 1 199 ? 5.639 -2.003 1.511 1.00 91.75 199 VAL A C 1
ATOM 1597 O O . VAL A 1 199 ? 5.759 -1.450 0.418 1.00 91.75 199 VAL A O 1
ATOM 1600 N N . LEU A 1 200 ? 5.829 -3.314 1.665 1.00 92.00 200 LEU A N 1
ATOM 1601 C CA . LEU A 1 200 ? 6.225 -4.194 0.569 1.00 92.00 200 LEU A CA 1
ATOM 1602 C C . LEU A 1 200 ? 5.222 -4.183 -0.604 1.00 92.00 200 LEU A C 1
ATOM 1604 O O . LEU A 1 200 ? 5.680 -3.922 -1.717 1.00 92.00 200 LEU A O 1
ATOM 1608 N N . PRO A 1 201 ? 3.895 -4.374 -0.418 1.00 93.69 201 PRO A N 1
ATOM 1609 C CA . PRO A 1 201 ? 2.945 -4.261 -1.527 1.00 93.69 201 PRO A CA 1
ATOM 1610 C C . PRO A 1 201 ? 3.031 -2.916 -2.261 1.00 93.69 201 PRO A C 1
ATOM 1612 O O . PRO A 1 201 ? 2.974 -2.886 -3.485 1.00 93.69 201 PRO A O 1
ATOM 1615 N N . LEU A 1 202 ? 3.248 -1.803 -1.548 1.00 94.88 202 LEU A N 1
ATOM 1616 C CA . LEU A 1 202 ? 3.397 -0.476 -2.162 1.00 94.88 202 LEU A CA 1
ATOM 1617 C C . LEU A 1 202 ? 4.669 -0.359 -3.010 1.00 94.88 202 LEU A C 1
ATOM 1619 O O . LEU A 1 202 ? 4.641 0.243 -4.085 1.00 94.88 202 LEU A O 1
ATOM 1623 N N . ILE A 1 203 ? 5.780 -0.948 -2.559 1.00 93.75 203 ILE A N 1
ATOM 1624 C CA . ILE A 1 203 ? 7.010 -1.018 -3.358 1.00 93.75 203 ILE A CA 1
ATOM 1625 C C . ILE A 1 203 ? 6.758 -1.841 -4.613 1.00 93.75 203 ILE A C 1
ATOM 1627 O O . ILE A 1 203 ? 7.071 -1.385 -5.711 1.00 93.75 203 ILE A O 1
ATOM 1631 N N . MET A 1 204 ? 6.145 -3.016 -4.464 1.00 93.25 204 MET A N 1
ATOM 1632 C CA . MET A 1 204 ? 5.802 -3.878 -5.593 1.00 93.25 204 MET A CA 1
ATOM 1633 C C . MET A 1 204 ? 4.859 -3.165 -6.569 1.00 93.25 204 MET A C 1
ATOM 1635 O O . MET A 1 204 ? 5.070 -3.254 -7.775 1.00 93.25 204 MET A O 1
ATOM 1639 N N . ALA A 1 205 ? 3.906 -2.371 -6.071 1.00 94.12 205 ALA A N 1
ATOM 1640 C CA . ALA A 1 205 ? 3.009 -1.553 -6.886 1.00 94.12 205 ALA A CA 1
ATOM 1641 C C . ALA A 1 205 ? 3.786 -0.528 -7.718 1.00 94.12 205 ALA A C 1
ATOM 1643 O O . ALA A 1 205 ? 3.534 -0.366 -8.908 1.00 94.12 205 ALA A O 1
ATOM 1644 N N . GLY A 1 206 ? 4.771 0.139 -7.112 1.00 93.25 206 GLY A N 1
ATOM 1645 C CA . GLY A 1 206 ? 5.611 1.096 -7.824 1.00 93.25 206 GLY A CA 1
ATOM 1646 C C . GLY A 1 206 ? 6.488 0.419 -8.881 1.00 93.25 206 GLY A C 1
ATOM 1647 O O . GLY A 1 206 ? 6.675 0.967 -9.965 1.00 93.25 206 GLY A O 1
ATOM 1648 N N . LEU A 1 207 ? 7.020 -0.771 -8.583 1.00 92.38 207 LEU A N 1
ATOM 1649 C CA . LEU A 1 207 ? 7.797 -1.544 -9.552 1.00 92.38 207 LEU A CA 1
ATOM 1650 C C . LEU A 1 207 ? 6.920 -1.982 -10.726 1.00 92.38 207 LEU A C 1
ATOM 1652 O O . LEU A 1 207 ? 7.381 -1.947 -11.861 1.00 92.38 207 LEU A O 1
ATOM 1656 N N . GLU A 1 208 ? 5.677 -2.389 -10.477 1.00 89.62 208 GLU A N 1
ATOM 1657 C CA . GLU A 1 208 ? 4.686 -2.711 -11.515 1.00 89.62 208 GLU A CA 1
ATOM 1658 C C . GLU A 1 208 ? 4.261 -1.488 -12.332 1.00 89.62 208 GLU A C 1
ATOM 1660 O O . GLU A 1 208 ? 4.042 -1.603 -13.534 1.00 89.62 208 GLU A O 1
ATOM 1665 N N . ALA A 1 209 ? 4.197 -0.307 -11.713 1.00 89.69 209 ALA A N 1
ATOM 1666 C CA . ALA A 1 209 ? 3.849 0.935 -12.399 1.00 89.69 209 ALA A CA 1
ATOM 1667 C C . ALA A 1 209 ? 4.850 1.313 -13.503 1.00 89.69 209 ALA A C 1
ATOM 1669 O O . ALA A 1 209 ? 4.471 1.921 -14.500 1.00 89.69 209 ALA A O 1
ATOM 1670 N N . ILE A 1 210 ? 6.127 0.984 -13.298 1.00 88.31 210 ILE A N 1
ATOM 1671 C CA . ILE A 1 210 ? 7.211 1.287 -14.241 1.00 88.31 210 ILE A CA 1
ATOM 1672 C C . ILE A 1 210 ? 7.367 0.160 -15.266 1.00 88.31 210 ILE A C 1
ATOM 1674 O O . ILE A 1 210 ? 7.859 0.395 -16.364 1.00 88.31 210 ILE A O 1
ATOM 1678 N N . ASP A 1 211 ? 6.960 -1.064 -14.924 1.00 84.25 211 ASP A N 1
ATOM 1679 C CA . ASP A 1 211 ? 7.194 -2.225 -15.773 1.00 84.25 211 ASP A CA 1
ATOM 1680 C C . ASP A 1 211 ? 6.404 -2.157 -17.082 1.00 84.25 211 ASP A C 1
ATOM 1682 O O . ASP A 1 211 ? 5.193 -1.928 -17.106 1.00 84.25 211 ASP A O 1
ATOM 1686 N N . VAL A 1 212 ? 7.099 -2.457 -18.176 1.00 74.56 212 VAL A N 1
ATOM 1687 C CA . VAL A 1 212 ? 6.489 -2.688 -19.483 1.00 74.56 212 VAL A CA 1
ATOM 1688 C C . VAL A 1 212 ? 6.479 -4.199 -19.728 1.00 74.56 212 VAL A C 1
ATOM 1690 O O . VAL A 1 212 ? 7.555 -4.782 -19.902 1.00 74.56 212 VAL A O 1
ATOM 1693 N N . PRO A 1 213 ? 5.305 -4.859 -19.781 1.00 66.62 213 PRO A N 1
ATOM 1694 C CA . PRO A 1 213 ? 5.240 -6.300 -19.996 1.00 66.62 213 PRO A CA 1
ATOM 1695 C C . PRO A 1 213 ? 5.906 -6.690 -21.320 1.00 66.62 213 PRO A C 1
ATOM 1697 O O . PRO A 1 213 ? 5.793 -6.001 -22.346 1.00 66.62 213 PRO A O 1
ATOM 1700 N N . ALA A 1 214 ? 6.637 -7.806 -21.314 1.00 57.91 214 ALA A N 1
ATOM 1701 C CA . ALA A 1 214 ? 7.259 -8.340 -22.520 1.00 57.91 214 ALA A CA 1
ATOM 1702 C C . ALA A 1 214 ? 6.174 -8.810 -23.506 1.00 57.91 214 ALA A C 1
ATOM 1704 O O . ALA A 1 214 ? 5.149 -9.343 -23.097 1.00 57.91 214 ALA A O 1
ATOM 1705 N N . ALA A 1 215 ? 6.414 -8.683 -24.817 1.00 49.75 215 ALA A N 1
ATOM 1706 C CA . ALA A 1 215 ? 5.423 -8.985 -25.862 1.00 49.75 215 ALA A CA 1
ATOM 1707 C C . ALA A 1 215 ? 4.809 -10.405 -25.785 1.00 49.75 215 ALA A C 1
ATOM 1709 O O . ALA A 1 215 ? 3.732 -10.637 -26.318 1.00 49.75 215 ALA A O 1
ATOM 1710 N N . LYS A 1 216 ? 5.467 -11.358 -25.106 1.00 47.06 216 LYS A N 1
ATOM 1711 C CA . LYS A 1 216 ? 4.948 -12.719 -24.888 1.00 47.06 216 LYS A CA 1
ATOM 1712 C C . LYS A 1 216 ? 3.830 -12.803 -23.838 1.00 47.06 216 LYS A C 1
ATOM 1714 O O . LYS A 1 216 ? 3.024 -13.722 -23.927 1.00 47.06 216 LYS A O 1
ATOM 1719 N N . GLU A 1 217 ? 3.760 -11.867 -22.891 1.00 51.03 217 GLU A N 1
ATOM 1720 C CA . GLU A 1 217 ? 2.713 -11.807 -21.853 1.00 51.03 217 GLU A CA 1
ATOM 1721 C C . GLU A 1 217 ? 1.399 -11.206 -22.377 1.00 51.03 217 GLU A C 1
ATOM 1723 O O . GLU A 1 217 ? 0.333 -11.471 -21.831 1.00 51.03 217 GLU A O 1
ATOM 1728 N N . VAL A 1 218 ? 1.458 -10.464 -23.488 1.00 49.06 218 VAL A N 1
ATOM 1729 C CA . VAL A 1 218 ? 0.304 -9.809 -24.134 1.00 49.06 218 VAL A CA 1
ATOM 1730 C C . VAL A 1 218 ? -0.736 -10.826 -24.632 1.00 49.06 218 VAL A C 1
ATOM 1732 O O . VAL A 1 218 ? -1.921 -10.522 -24.696 1.00 49.06 218 VAL A O 1
ATOM 1735 N N . ASN A 1 219 ? -0.327 -12.072 -24.895 1.00 41.97 219 ASN A N 1
ATOM 1736 C CA . ASN A 1 219 ? -1.216 -13.133 -25.384 1.00 41.97 219 ASN A CA 1
ATOM 1737 C C . ASN A 1 219 ? -2.263 -13.615 -24.357 1.00 41.97 219 ASN A C 1
ATOM 1739 O O . ASN A 1 219 ? -3.136 -14.396 -24.720 1.00 41.97 219 ASN A O 1
ATOM 1743 N N . LEU A 1 220 ? -2.185 -13.196 -23.088 1.00 50.28 220 LEU A N 1
ATOM 1744 C CA . LEU A 1 220 ? -3.177 -13.547 -22.060 1.00 50.28 220 LEU A CA 1
ATOM 1745 C C . LEU A 1 220 ? -4.443 -12.679 -22.117 1.00 50.28 220 LEU A C 1
ATOM 1747 O O . LEU A 1 220 ? -5.444 -13.028 -21.496 1.00 50.28 220 LEU A O 1
ATOM 1751 N N . SER A 1 221 ? -4.423 -11.564 -22.851 1.00 45.75 221 SER A N 1
ATOM 1752 C CA . SER A 1 221 ? -5.540 -10.621 -22.895 1.00 45.75 221 SER A CA 1
ATOM 1753 C C . SER A 1 221 ? -5.817 -10.154 -24.326 1.00 45.75 221 SER A C 1
ATOM 1755 O O . SER A 1 221 ? -5.287 -9.160 -24.812 1.00 45.75 221 SER A O 1
ATOM 1757 N N . GLU A 1 222 ? -6.719 -10.861 -25.011 1.00 43.78 222 GLU A N 1
ATOM 1758 C CA . GLU A 1 222 ? -7.219 -10.484 -26.348 1.00 43.78 222 GLU A CA 1
ATOM 1759 C C . GLU A 1 222 ? -7.896 -9.090 -26.374 1.00 43.78 222 GLU A C 1
ATOM 1761 O O . GLU A 1 222 ? -8.170 -8.553 -27.444 1.00 43.78 222 GLU A O 1
ATOM 1766 N N . THR A 1 223 ? -8.132 -8.469 -25.212 1.00 43.53 223 THR A N 1
ATOM 1767 C CA . THR A 1 223 ? -8.757 -7.146 -25.052 1.00 43.53 223 THR A CA 1
ATOM 1768 C C . THR A 1 223 ? -7.776 -5.982 -24.833 1.00 43.53 223 THR A C 1
ATOM 1770 O O . THR A 1 223 ? -8.218 -4.840 -24.775 1.00 43.53 223 THR A O 1
ATOM 1773 N N . VAL A 1 224 ? -6.459 -6.213 -24.735 1.00 44.94 224 VAL A N 1
ATOM 1774 C CA . VAL A 1 224 ? -5.456 -5.196 -24.316 1.00 44.94 224 VAL A CA 1
ATOM 1775 C C . VAL A 1 224 ? -4.747 -4.542 -25.517 1.00 44.94 224 VAL A C 1
ATOM 1777 O O . VAL A 1 224 ? -3.590 -4.133 -25.471 1.00 44.94 224 VAL A O 1
ATOM 1780 N N . GLY A 1 225 ? -5.461 -4.395 -26.636 1.00 41.00 225 GLY A N 1
ATOM 1781 C CA . GLY A 1 225 ? -4.944 -3.741 -27.847 1.00 41.00 225 GLY A CA 1
ATOM 1782 C C . GLY A 1 225 ? -4.662 -2.236 -27.696 1.00 41.00 225 GLY A C 1
ATOM 1783 O O . GLY A 1 225 ? -3.973 -1.663 -28.534 1.00 41.00 225 GLY A O 1
ATOM 1784 N N . THR A 1 226 ? -5.157 -1.590 -26.637 1.00 44.31 226 THR A N 1
ATOM 1785 C CA . THR A 1 226 ? -5.100 -0.127 -26.451 1.00 44.31 226 THR A CA 1
ATOM 1786 C C . THR A 1 226 ? -4.262 0.338 -25.260 1.00 44.31 226 THR A C 1
ATOM 1788 O O . THR A 1 226 ? -4.022 1.530 -25.120 1.00 44.31 226 THR A O 1
ATOM 1791 N N . GLU A 1 227 ? -3.780 -0.553 -24.391 1.00 48.81 227 GLU A N 1
ATOM 1792 C CA . GLU A 1 227 ? -3.260 -0.122 -23.084 1.00 48.81 227 GLU A CA 1
ATOM 1793 C C . GLU A 1 227 ? -1.739 0.125 -23.044 1.00 48.81 227 GLU A C 1
ATOM 1795 O O . GLU A 1 227 ? -1.244 0.741 -22.107 1.00 48.81 227 GLU A O 1
ATOM 1800 N N . ASN A 1 228 ? -0.970 -0.253 -24.069 1.00 51.69 228 ASN A N 1
ATOM 1801 C CA . ASN A 1 228 ? 0.454 0.122 -24.148 1.00 51.69 228 ASN A CA 1
ATOM 1802 C C . ASN A 1 228 ? 0.684 1.592 -24.571 1.00 51.69 228 ASN A C 1
ATOM 1804 O O . ASN A 1 228 ? 1.827 2.047 -24.559 1.00 51.69 228 ASN A O 1
ATOM 1808 N N . GLN A 1 229 ? -0.386 2.345 -24.865 1.00 54.56 229 GLN A N 1
ATOM 1809 C CA . GLN A 1 229 ? -0.351 3.753 -25.300 1.00 54.56 229 GLN A CA 1
ATOM 1810 C C . GLN A 1 229 ? 0.281 4.709 -24.277 1.00 54.56 229 GLN A C 1
ATOM 1812 O O . GLN A 1 229 ? 0.750 5.784 -24.627 1.00 54.56 229 GLN A O 1
ATOM 1817 N N . ILE A 1 230 ? 0.346 4.321 -23.002 1.00 60.38 230 ILE A N 1
ATOM 1818 C CA . ILE A 1 230 ? 0.951 5.144 -21.941 1.00 60.38 230 ILE A CA 1
ATOM 1819 C C . ILE A 1 230 ? 2.451 5.337 -22.172 1.00 60.38 230 ILE A C 1
ATOM 1821 O O . ILE A 1 230 ? 2.975 6.419 -21.941 1.00 60.38 230 ILE A O 1
ATOM 1825 N N . PHE A 1 231 ? 3.146 4.338 -22.710 1.00 63.34 231 PHE A N 1
ATOM 1826 C CA . PHE A 1 231 ? 4.569 4.473 -23.026 1.00 63.34 231 PHE A CA 1
ATOM 1827 C C . PHE A 1 231 ? 4.829 5.090 -24.409 1.00 63.34 231 PHE A C 1
ATOM 1829 O O . PHE A 1 231 ? 5.986 5.260 -24.786 1.00 63.34 231 PHE A O 1
ATOM 1836 N N . GLU A 1 232 ? 3.776 5.428 -25.160 1.00 62.84 232 GLU A N 1
ATOM 1837 C CA . GLU A 1 232 ? 3.879 6.207 -26.400 1.00 62.84 232 GLU A CA 1
ATOM 1838 C C . GLU A 1 232 ? 3.943 7.716 -26.112 1.00 62.84 232 GLU A C 1
ATOM 1840 O O . GLU A 1 232 ? 4.478 8.469 -26.924 1.00 62.84 232 GLU A O 1
ATOM 1845 N N . ASP A 1 233 ? 3.448 8.165 -24.950 1.00 68.81 233 ASP A N 1
ATOM 1846 C CA . ASP A 1 233 ? 3.526 9.565 -24.537 1.00 68.81 233 ASP A CA 1
ATOM 1847 C C . ASP A 1 233 ? 4.900 9.875 -23.896 1.00 68.81 233 ASP A C 1
ATOM 1849 O O . ASP A 1 233 ? 5.200 9.408 -22.787 1.00 68.81 233 ASP A O 1
ATOM 1853 N N . PRO A 1 234 ? 5.743 10.713 -24.531 1.00 69.56 234 PRO A N 1
ATOM 1854 C CA . PRO A 1 234 ? 7.063 11.059 -24.006 1.00 69.56 234 PRO A CA 1
ATOM 1855 C C . PRO A 1 234 ? 7.002 11.806 -22.663 1.00 69.56 234 PRO A C 1
ATOM 1857 O O . PRO A 1 234 ? 7.994 11.855 -21.933 1.00 69.56 234 PRO A O 1
ATOM 1860 N N . THR A 1 235 ? 5.853 12.384 -22.294 1.00 77.12 235 THR A N 1
ATOM 1861 C CA . THR A 1 235 ? 5.703 13.104 -21.023 1.00 77.12 235 THR A CA 1
ATOM 1862 C C . THR A 1 235 ? 5.747 12.180 -19.806 1.00 77.12 235 THR A C 1
ATOM 1864 O O . THR A 1 235 ? 6.152 12.619 -18.728 1.00 77.12 235 THR A O 1
ATOM 1867 N N . ILE A 1 236 ? 5.404 10.897 -19.965 1.00 78.50 236 ILE A N 1
ATOM 1868 C CA . ILE A 1 236 ? 5.405 9.917 -18.870 1.00 78.50 236 ILE A CA 1
ATOM 1869 C C . ILE A 1 236 ? 6.827 9.564 -18.437 1.00 78.50 236 ILE A C 1
ATOM 1871 O O . ILE A 1 236 ? 7.096 9.492 -17.236 1.00 78.50 236 ILE A O 1
ATOM 1875 N N . LEU A 1 237 ? 7.764 9.461 -19.382 1.00 81.31 237 LEU A N 1
ATOM 1876 C CA . LEU A 1 237 ? 9.180 9.288 -19.056 1.00 81.31 237 LEU A CA 1
ATOM 1877 C C . LEU A 1 237 ? 9.717 10.473 -18.246 1.00 81.31 237 LEU A C 1
ATOM 1879 O O . LEU A 1 237 ? 10.384 10.256 -17.238 1.00 81.31 237 LEU A O 1
ATOM 1883 N N . ASN A 1 238 ? 9.367 11.710 -18.614 1.00 86.00 238 ASN A N 1
ATOM 1884 C CA . ASN A 1 238 ? 9.771 12.897 -17.848 1.00 86.00 238 ASN A CA 1
ATOM 1885 C C . ASN A 1 238 ? 9.258 12.846 -16.405 1.00 86.00 238 ASN A C 1
ATOM 1887 O O . ASN A 1 238 ? 9.992 13.177 -15.479 1.00 86.00 238 ASN A O 1
ATOM 1891 N N . ILE A 1 239 ? 8.026 12.373 -16.202 1.00 88.06 239 ILE A N 1
ATOM 1892 C CA . ILE A 1 239 ? 7.471 12.176 -14.860 1.00 88.06 239 ILE A CA 1
ATOM 1893 C C . ILE A 1 239 ? 8.271 11.108 -14.110 1.00 88.06 239 ILE A C 1
ATOM 1895 O O . ILE A 1 239 ? 8.571 11.295 -12.936 1.00 88.06 239 ILE A O 1
ATOM 1899 N N . PHE A 1 240 ? 8.664 10.007 -14.753 1.00 88.94 240 PHE A N 1
ATOM 1900 C CA . PHE A 1 240 ? 9.512 9.002 -14.107 1.00 88.94 240 PHE A CA 1
ATOM 1901 C C . PHE A 1 240 ? 10.869 9.573 -13.690 1.00 88.94 240 PHE A C 1
ATOM 1903 O O . PHE A 1 240 ? 11.290 9.328 -12.560 1.00 88.94 240 PHE A O 1
ATOM 1910 N N . PHE A 1 241 ? 11.520 10.376 -14.534 1.00 89.31 241 PHE A N 1
ATOM 1911 C CA . PHE A 1 241 ? 12.772 11.050 -14.176 1.00 89.31 241 PHE A CA 1
ATOM 1912 C C . PHE A 1 241 ? 12.587 12.013 -13.004 1.00 89.31 241 PHE A C 1
ATOM 1914 O O . PHE A 1 241 ? 13.276 11.870 -11.993 1.00 89.31 241 PHE A O 1
ATOM 1921 N N . GLU A 1 242 ? 11.591 12.895 -13.069 1.00 91.31 242 GLU A N 1
ATOM 1922 C CA . GLU A 1 242 ? 11.303 13.855 -12.001 1.00 91.31 242 GLU A CA 1
ATOM 1923 C C . GLU A 1 242 ? 11.030 13.139 -10.664 1.00 91.31 242 GLU A C 1
ATOM 1925 O O . GLU A 1 242 ? 11.519 13.526 -9.600 1.00 91.31 242 GLU A O 1
ATOM 1930 N N . GLN A 1 243 ? 10.258 12.049 -10.713 1.00 92.38 243 GLN A N 1
ATOM 1931 C CA . GLN A 1 243 ? 9.773 11.347 -9.529 1.00 92.38 243 GLN A CA 1
ATOM 1932 C C . GLN A 1 243 ? 10.728 10.261 -8.985 1.00 92.38 243 GLN A C 1
ATOM 1934 O O . GLN A 1 243 ? 10.595 9.861 -7.824 1.00 92.38 243 GLN A O 1
ATOM 1939 N N . ILE A 1 244 ? 11.658 9.734 -9.784 1.00 92.12 244 ILE A N 1
ATOM 1940 C CA . ILE A 1 244 ? 12.575 8.654 -9.371 1.00 92.12 244 ILE A CA 1
ATOM 1941 C C . ILE A 1 244 ? 14.023 9.128 -9.356 1.00 92.12 244 ILE A C 1
ATOM 1943 O O . ILE A 1 244 ? 14.762 8.755 -8.450 1.00 92.12 244 ILE A O 1
ATOM 1947 N N . VAL A 1 245 ? 14.455 9.914 -10.340 1.00 90.00 245 VAL A N 1
ATOM 1948 C CA . VAL A 1 245 ? 15.864 10.298 -10.507 1.00 90.00 245 VAL A CA 1
ATOM 1949 C C . VAL A 1 245 ? 16.153 11.624 -9.814 1.00 90.00 245 VAL A C 1
ATOM 1951 O O . VAL A 1 245 ? 17.032 11.667 -8.958 1.00 90.00 245 VAL A O 1
ATOM 1954 N N . ASP A 1 246 ? 15.373 12.663 -10.108 1.00 90.38 246 ASP A N 1
ATOM 1955 C CA . ASP A 1 246 ? 15.657 14.027 -9.635 1.00 90.38 246 ASP A CA 1
ATOM 1956 C C . ASP A 1 246 ? 15.213 14.256 -8.184 1.00 90.38 246 ASP A C 1
ATOM 1958 O O . ASP A 1 246 ? 15.753 15.089 -7.456 1.00 90.38 246 ASP A O 1
ATOM 1962 N N . SER A 1 247 ? 14.218 13.493 -7.737 1.00 90.75 247 SER A N 1
ATOM 1963 C CA . SER A 1 247 ? 13.701 13.576 -6.374 1.00 90.75 247 SER A CA 1
ATOM 1964 C C . SER A 1 247 ? 14.659 12.998 -5.324 1.00 90.75 247 SER A C 1
ATOM 1966 O O . SER A 1 247 ? 15.355 12.012 -5.564 1.00 90.75 247 SER A O 1
ATOM 1968 N N . VAL A 1 248 ? 14.613 13.536 -4.103 1.00 90.75 248 VAL A N 1
ATOM 1969 C CA . VAL A 1 248 ? 15.340 12.978 -2.954 1.00 90.75 248 VAL A CA 1
ATOM 1970 C C . VAL A 1 248 ? 14.435 12.017 -2.190 1.00 90.75 248 VAL A C 1
ATOM 1972 O O . VAL A 1 248 ? 13.376 12.405 -1.697 1.00 90.75 248 VAL A O 1
ATOM 1975 N N . TRP A 1 249 ? 14.860 10.761 -2.079 1.00 93.75 249 TRP A N 1
ATOM 1976 C CA . TRP A 1 249 ? 14.178 9.742 -1.284 1.00 93.75 249 TRP A CA 1
ATOM 1977 C C . TRP A 1 249 ? 14.848 9.639 0.085 1.00 93.75 249 TRP A C 1
ATOM 1979 O O . TRP A 1 249 ? 16.078 9.688 0.168 1.00 93.75 249 TRP A O 1
ATOM 1989 N N . LYS A 1 250 ? 14.063 9.443 1.154 1.00 91.81 250 LYS A N 1
ATOM 1990 C CA . LYS A 1 250 ? 14.635 9.153 2.480 1.00 91.81 250 LYS A CA 1
ATOM 1991 C C . LYS A 1 250 ? 15.519 7.907 2.428 1.00 91.81 250 LYS A C 1
ATOM 1993 O O . LYS A 1 250 ? 16.664 7.944 2.867 1.00 91.81 250 LYS A O 1
ATOM 1998 N N . GLN A 1 251 ? 15.013 6.848 1.794 1.00 90.94 251 GLN A N 1
ATOM 1999 C CA . GLN A 1 251 ? 15.759 5.616 1.562 1.00 90.94 251 GLN A CA 1
ATOM 2000 C C . GLN A 1 251 ? 16.383 5.596 0.160 1.00 90.94 251 GLN A C 1
ATOM 2002 O O . GLN A 1 251 ? 15.756 5.182 -0.819 1.00 90.94 251 GLN A O 1
ATOM 2007 N N . LYS A 1 252 ? 17.655 5.998 0.060 1.00 91.88 252 LYS A N 1
ATOM 2008 C CA . LYS A 1 252 ? 18.400 6.042 -1.217 1.00 91.88 252 LYS A CA 1
ATOM 2009 C C . LYS A 1 252 ? 18.555 4.668 -1.875 1.00 91.88 252 LYS A C 1
ATOM 2011 O O . LYS A 1 252 ? 18.548 4.550 -3.095 1.00 91.88 252 LYS A O 1
ATOM 2016 N N . GLN A 1 253 ? 18.660 3.612 -1.074 1.00 91.69 253 GLN A N 1
ATOM 2017 C CA . GLN A 1 253 ? 18.784 2.239 -1.563 1.00 91.69 253 GLN A CA 1
ATOM 2018 C C . GLN A 1 253 ? 17.490 1.766 -2.231 1.00 91.69 253 GLN A C 1
ATOM 2020 O O . GLN A 1 253 ? 17.546 1.057 -3.231 1.00 91.69 253 GLN A O 1
ATOM 2025 N N . MET A 1 254 ? 16.332 2.195 -1.714 1.00 92.75 254 MET A N 1
ATOM 2026 C CA . MET A 1 254 ? 15.034 1.926 -2.330 1.00 92.75 254 MET A CA 1
ATOM 2027 C C . MET A 1 254 ? 14.923 2.660 -3.667 1.00 92.75 254 MET A C 1
ATOM 2029 O O . MET A 1 254 ? 14.614 2.032 -4.675 1.00 92.75 254 MET A O 1
ATOM 2033 N N . GLN A 1 255 ? 15.263 3.953 -3.701 1.00 94.31 255 GLN A N 1
ATOM 2034 C CA . GLN A 1 255 ? 15.315 4.744 -4.937 1.00 94.31 255 GLN A CA 1
ATOM 2035 C C . GLN A 1 255 ? 16.164 4.062 -6.017 1.00 94.31 255 GLN A C 1
ATOM 2037 O O . GLN A 1 255 ? 15.748 3.975 -7.168 1.00 94.31 255 GLN A O 1
ATOM 2042 N N . ALA A 1 256 ? 17.316 3.507 -5.642 1.00 93.31 256 ALA A N 1
ATOM 2043 C CA . ALA A 1 256 ? 18.182 2.791 -6.569 1.00 93.31 256 ALA A CA 1
ATOM 2044 C C . ALA A 1 256 ? 17.539 1.526 -7.171 1.00 93.31 256 ALA A C 1
ATOM 2046 O O . ALA A 1 256 ? 17.796 1.210 -8.330 1.00 93.31 256 ALA A O 1
ATOM 2047 N N . VAL A 1 257 ? 16.662 0.820 -6.444 1.00 93.81 257 VAL A N 1
ATOM 2048 C CA . VAL A 1 257 ? 15.883 -0.302 -7.012 1.00 93.81 257 VAL A CA 1
ATOM 2049 C C . VAL A 1 257 ? 14.922 0.198 -8.096 1.00 93.81 257 VAL A C 1
ATOM 2051 O O . VAL A 1 257 ? 14.804 -0.416 -9.161 1.00 93.81 257 VAL A O 1
ATOM 2054 N N . PHE A 1 258 ? 14.270 1.337 -7.860 1.00 94.25 258 PHE A N 1
ATOM 2055 C CA . PHE A 1 258 ? 13.401 1.977 -8.849 1.00 94.25 258 PHE A CA 1
ATOM 2056 C C . PHE A 1 258 ? 14.188 2.468 -10.071 1.00 94.25 258 PHE A C 1
ATOM 2058 O O . PHE A 1 258 ? 13.747 2.252 -11.196 1.00 94.25 258 PHE A O 1
ATOM 2065 N N . GLN A 1 259 ? 15.380 3.038 -9.875 1.00 93.56 259 GLN A N 1
ATOM 2066 C CA . GLN A 1 259 ? 16.275 3.447 -10.964 1.00 93.56 259 GLN A CA 1
ATOM 2067 C C . GLN A 1 259 ? 16.741 2.257 -11.814 1.00 93.56 259 GLN A C 1
ATOM 2069 O O . GLN A 1 259 ? 16.714 2.343 -13.039 1.00 93.56 259 GLN A O 1
ATOM 2074 N N . LEU A 1 260 ? 17.091 1.118 -11.200 1.00 92.31 260 LEU A N 1
ATOM 2075 C CA . LEU A 1 260 ? 17.415 -0.114 -11.936 1.00 92.31 260 LEU A CA 1
ATOM 2076 C C . LEU A 1 260 ? 16.239 -0.596 -12.794 1.00 92.31 260 LEU A C 1
ATOM 2078 O O . LEU A 1 260 ? 16.415 -0.985 -13.949 1.00 92.31 260 LEU A O 1
ATOM 2082 N N . THR A 1 261 ? 15.036 -0.560 -12.226 1.00 92.12 261 THR A N 1
ATOM 2083 C CA . THR A 1 261 ? 13.807 -0.965 -12.921 1.00 92.12 261 THR A CA 1
ATOM 2084 C C . THR A 1 261 ? 13.490 -0.018 -14.079 1.00 92.12 261 THR A C 1
ATOM 2086 O O . THR A 1 261 ? 13.120 -0.459 -15.168 1.00 92.12 261 THR A O 1
ATOM 2089 N N . LEU A 1 262 ? 13.711 1.284 -13.886 1.00 91.38 262 LEU A N 1
ATOM 2090 C CA . LEU A 1 262 ? 13.589 2.282 -14.941 1.00 91.38 262 LEU A CA 1
ATOM 2091 C C . LEU A 1 262 ? 14.639 2.068 -16.045 1.00 91.38 262 LEU A C 1
ATOM 2093 O O . LEU A 1 262 ? 14.294 2.177 -17.215 1.00 91.38 262 LEU A O 1
ATOM 2097 N N . ALA A 1 263 ? 15.879 1.685 -15.712 1.00 90.88 263 ALA A N 1
ATOM 2098 C CA . ALA A 1 263 ? 16.936 1.409 -16.701 1.00 90.88 263 ALA A CA 1
ATOM 2099 C C . ALA A 1 263 ? 16.549 0.252 -17.625 1.00 90.88 263 ALA A C 1
ATOM 2101 O O . ALA A 1 263 ? 16.665 0.338 -18.846 1.00 90.88 263 ALA A O 1
ATOM 2102 N N . VAL A 1 264 ? 16.030 -0.823 -17.028 1.00 89.38 264 VAL A N 1
ATOM 2103 C CA . VAL A 1 264 ? 15.460 -1.969 -17.745 1.00 89.38 264 VAL A CA 1
ATOM 2104 C C . VAL A 1 264 ? 14.313 -1.540 -18.655 1.00 89.38 264 VAL A C 1
ATOM 2106 O O . VAL A 1 264 ? 14.258 -1.950 -19.814 1.00 89.38 264 VAL A O 1
ATOM 2109 N N . THR A 1 265 ? 13.421 -0.696 -18.143 1.00 87.25 265 THR A N 1
ATOM 2110 C CA . THR A 1 265 ? 12.252 -0.225 -18.887 1.00 87.25 265 THR A CA 1
ATOM 2111 C C . THR A 1 265 ? 12.664 0.630 -20.081 1.00 87.25 265 THR A C 1
ATOM 2113 O O . THR A 1 265 ? 12.233 0.359 -21.198 1.00 87.25 265 THR A O 1
ATOM 2116 N N . ILE A 1 266 ? 13.566 1.595 -19.887 1.00 86.56 266 ILE A N 1
ATOM 2117 C CA . ILE A 1 266 ? 14.122 2.430 -20.960 1.00 86.56 266 ILE A CA 1
ATOM 2118 C C . ILE A 1 266 ? 14.788 1.562 -22.025 1.00 86.56 266 ILE A C 1
ATOM 2120 O O . ILE A 1 266 ? 14.528 1.745 -23.210 1.00 86.56 266 ILE A O 1
ATOM 2124 N N . ARG A 1 267 ? 15.575 0.558 -21.627 1.00 86.94 267 ARG A N 1
ATOM 2125 C CA . ARG A 1 267 ? 16.208 -0.367 -22.573 1.00 86.94 267 ARG A CA 1
ATOM 2126 C C . ARG A 1 267 ? 15.192 -1.148 -23.405 1.00 86.94 267 ARG A C 1
ATOM 2128 O O . ARG A 1 267 ? 15.399 -1.360 -24.599 1.00 86.94 267 ARG A O 1
ATOM 2135 N N . LEU A 1 268 ? 14.086 -1.569 -22.797 1.00 82.88 268 LEU A N 1
ATOM 2136 C CA . LEU A 1 268 ? 12.997 -2.231 -23.511 1.00 82.88 268 LEU A CA 1
ATOM 2137 C C . LEU A 1 268 ? 12.273 -1.270 -24.470 1.00 82.88 268 LEU A C 1
ATOM 2139 O O . LEU A 1 268 ? 11.935 -1.667 -25.586 1.00 82.88 268 LEU A O 1
ATOM 2143 N N . LEU A 1 269 ? 12.074 -0.011 -24.078 1.00 81.25 269 LEU A N 1
ATOM 2144 C CA . LEU A 1 269 ? 11.498 1.026 -24.941 1.00 81.25 269 LEU A CA 1
ATOM 2145 C C . LEU A 1 269 ? 12.426 1.372 -26.119 1.00 81.25 269 LEU A C 1
ATOM 2147 O O 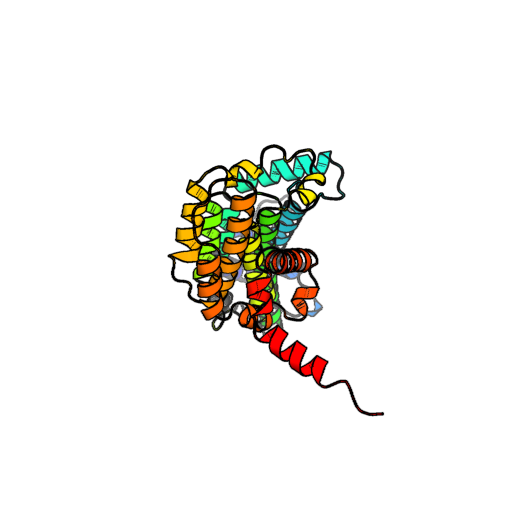. LEU A 1 269 ? 11.955 1.440 -27.255 1.00 81.25 269 LEU A O 1
ATOM 2151 N N . ASN A 1 270 ? 13.743 1.459 -25.880 1.00 80.38 270 ASN A N 1
ATOM 2152 C CA . ASN A 1 270 ? 14.790 1.618 -26.900 1.00 80.38 270 ASN A CA 1
ATOM 2153 C C . ASN A 1 270 ? 14.694 0.497 -27.947 1.00 80.38 270 ASN A C 1
ATOM 2155 O O . ASN A 1 270 ? 14.672 0.760 -29.148 1.00 80.38 270 ASN A O 1
ATOM 2159 N N . GLN A 1 271 ? 14.573 -0.762 -27.503 1.00 80.12 271 GLN A N 1
ATOM 2160 C CA . GLN A 1 271 ? 14.428 -1.919 -28.398 1.00 80.12 271 GLN A CA 1
ATOM 2161 C C . GLN A 1 271 ? 13.149 -1.882 -29.240 1.00 80.12 271 GLN A C 1
ATOM 2163 O O . GLN A 1 271 ? 13.136 -2.400 -30.354 1.00 80.12 271 GLN A O 1
ATOM 2168 N N . ARG A 1 272 ? 12.073 -1.289 -28.713 1.00 75.88 272 ARG A N 1
ATOM 2169 C CA . ARG A 1 272 ? 10.790 -1.134 -29.413 1.00 75.88 272 ARG A CA 1
ATOM 2170 C C . ARG A 1 272 ? 10.720 0.127 -30.280 1.00 75.88 272 ARG A C 1
ATOM 2172 O O . ARG A 1 272 ? 9.678 0.364 -30.880 1.00 75.88 272 ARG A O 1
ATOM 2179 N N . ALA A 1 273 ? 11.792 0.922 -30.342 1.00 70.19 273 ALA A N 1
ATOM 2180 C CA . ALA A 1 273 ? 11.822 2.234 -30.993 1.00 70.19 273 ALA A CA 1
ATOM 2181 C C . ALA A 1 273 ? 10.735 3.214 -30.485 1.00 70.19 273 ALA A C 1
ATOM 2183 O O . ALA A 1 273 ? 10.371 4.161 -31.178 1.00 70.19 273 ALA A O 1
ATOM 2184 N N . LEU A 1 274 ? 10.246 3.009 -29.255 1.00 64.81 274 LEU A N 1
ATOM 2185 C CA . LEU A 1 274 ? 9.299 3.880 -28.550 1.00 64.81 274 LEU A CA 1
ATOM 2186 C C . LEU A 1 274 ? 10.113 4.955 -27.803 1.00 64.81 274 LEU A C 1
ATOM 2188 O O . LEU A 1 274 ? 10.343 4.856 -26.605 1.00 64.81 274 LEU A O 1
ATOM 2192 N N . THR A 1 275 ? 10.692 5.874 -28.583 1.00 62.69 275 THR A N 1
ATOM 2193 C CA . THR A 1 275 ? 11.673 6.941 -28.261 1.00 62.69 275 THR A CA 1
ATOM 2194 C C . THR A 1 275 ? 12.201 7.077 -26.818 1.00 62.69 275 THR A C 1
ATOM 2196 O O . THR A 1 275 ? 11.639 7.820 -26.010 1.00 62.69 275 THR A O 1
ATOM 2199 N N . PRO A 1 276 ? 13.395 6.525 -26.553 1.00 59.59 276 PRO A N 1
ATOM 2200 C CA . PRO A 1 276 ? 14.320 7.053 -25.541 1.00 59.59 276 PRO A CA 1
ATOM 2201 C C . PRO A 1 276 ? 15.711 7.409 -26.123 1.00 59.59 276 PRO A C 1
ATOM 2203 O O . PRO A 1 276 ? 16.222 6.759 -27.030 1.00 59.59 276 PRO A O 1
ATOM 2206 N N . THR A 1 277 ? 16.348 8.457 -25.587 1.00 59.69 277 THR A N 1
ATOM 2207 C CA . THR A 1 277 ? 17.751 8.863 -25.853 1.00 59.69 277 THR A CA 1
ATOM 2208 C C . THR A 1 277 ? 18.454 9.205 -24.536 1.00 59.69 277 THR A C 1
ATOM 2210 O O . THR A 1 277 ? 19.064 10.264 -24.389 1.00 59.69 277 THR A O 1
ATOM 2213 N N . VAL A 1 278 ? 18.277 8.347 -23.533 1.00 73.62 278 VAL A N 1
ATOM 2214 C CA . VAL A 1 278 ? 18.941 8.453 -22.228 1.00 73.62 278 VAL A CA 1
ATOM 2215 C C . VAL A 1 278 ? 19.895 7.278 -22.104 1.00 73.62 278 VAL A C 1
ATOM 2217 O O . VAL A 1 278 ? 19.517 6.171 -22.465 1.00 73.62 278 VAL A O 1
ATOM 2220 N N . ASP A 1 279 ? 21.106 7.525 -21.605 1.00 81.94 279 ASP A N 1
ATOM 2221 C CA . ASP A 1 279 ? 22.102 6.481 -21.363 1.00 81.94 279 ASP A CA 1
ATOM 2222 C C . ASP A 1 279 ? 21.647 5.572 -20.207 1.00 81.94 279 AS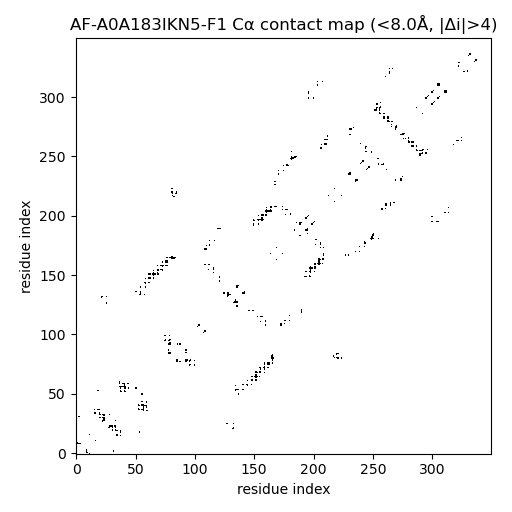P A C 1
ATOM 2224 O O . ASP A 1 279 ? 21.813 5.887 -19.023 1.00 81.94 279 ASP A O 1
ATOM 2228 N N . GLU A 1 280 ? 21.024 4.443 -20.553 1.00 84.94 280 GLU A N 1
ATOM 2229 C CA . GLU A 1 280 ? 20.563 3.463 -19.574 1.00 84.94 280 GLU A CA 1
ATOM 2230 C C . GLU A 1 280 ? 21.713 2.774 -18.821 1.00 84.94 280 GLU A C 1
ATOM 2232 O O . GLU A 1 280 ? 21.505 2.306 -17.699 1.00 84.94 280 GLU A O 1
ATOM 2237 N N . ASP A 1 281 ? 22.916 2.711 -19.406 1.00 84.94 281 ASP A N 1
ATOM 2238 C CA . ASP A 1 281 ? 24.081 2.053 -18.810 1.00 84.94 281 ASP A CA 1
ATOM 2239 C C . ASP A 1 281 ? 24.700 2.919 -17.701 1.00 84.94 281 ASP A C 1
ATOM 2241 O O . ASP A 1 281 ? 25.093 2.380 -16.662 1.00 84.94 281 ASP A O 1
ATOM 2245 N N . ASP A 1 282 ? 24.750 4.242 -17.886 1.00 87.00 282 ASP A N 1
ATOM 2246 C CA . ASP A 1 282 ? 25.173 5.198 -16.850 1.00 87.00 282 ASP A CA 1
ATOM 2247 C C . ASP A 1 282 ? 24.181 5.233 -15.676 1.00 87.00 282 ASP A C 1
ATOM 2249 O O . ASP A 1 282 ? 24.580 5.181 -14.509 1.00 87.00 282 ASP A O 1
ATOM 2253 N N . MET A 1 283 ? 22.873 5.233 -15.960 1.00 86.94 283 MET A N 1
ATOM 2254 C CA . MET A 1 283 ? 21.853 5.179 -14.907 1.00 86.94 283 MET A CA 1
ATOM 2255 C C . MET A 1 283 ? 21.936 3.877 -14.101 1.00 86.94 283 MET A C 1
ATOM 2257 O O . MET A 1 283 ? 21.828 3.894 -12.870 1.00 86.94 283 MET A O 1
ATOM 2261 N N . PHE A 1 284 ? 22.172 2.751 -14.781 1.00 88.81 284 PHE A N 1
ATOM 2262 C CA . PHE A 1 284 ? 22.408 1.472 -14.123 1.00 88.81 284 PHE A CA 1
ATOM 2263 C C . PHE A 1 284 ? 23.617 1.554 -13.182 1.00 88.81 284 PHE A C 1
ATOM 2265 O O . PHE A 1 284 ? 23.491 1.217 -12.005 1.00 88.81 284 PHE A O 1
ATOM 2272 N N . ASP A 1 285 ? 24.762 2.054 -13.651 1.00 87.44 285 ASP A N 1
ATOM 2273 C CA . ASP A 1 285 ? 25.982 2.147 -12.840 1.00 87.44 285 ASP A CA 1
ATOM 2274 C C . ASP A 1 285 ? 25.811 3.066 -11.622 1.00 87.44 285 ASP A C 1
ATOM 2276 O O . ASP A 1 285 ? 26.132 2.658 -10.504 1.00 87.44 285 ASP A O 1
ATOM 2280 N N . LYS A 1 286 ? 25.227 4.258 -11.805 1.00 87.75 286 LYS A N 1
ATOM 2281 C CA . LYS A 1 286 ? 24.940 5.201 -10.708 1.00 87.75 286 LYS A CA 1
ATOM 2282 C C . LYS A 1 286 ? 24.032 4.590 -9.647 1.00 87.75 286 LYS A C 1
ATOM 2284 O O . LYS A 1 286 ? 24.268 4.752 -8.449 1.00 87.75 286 LYS A O 1
ATOM 2289 N N . SER A 1 287 ? 23.012 3.841 -10.066 1.00 89.44 287 SER A N 1
ATOM 2290 C CA . SER A 1 287 ? 22.110 3.173 -9.124 1.00 89.44 287 SER A CA 1
ATOM 2291 C C . SER A 1 287 ? 22.824 2.083 -8.308 1.00 89.44 287 SER A C 1
ATOM 2293 O O . SER A 1 287 ? 22.533 1.905 -7.123 1.00 89.44 287 SER A O 1
ATOM 2295 N N . LEU A 1 288 ? 23.820 1.388 -8.880 1.00 88.38 288 LEU A N 1
ATOM 2296 C CA . LEU A 1 288 ? 24.572 0.346 -8.171 1.00 88.38 288 LEU A CA 1
ATOM 2297 C C . LEU A 1 288 ? 25.404 0.878 -7.002 1.00 88.38 288 LEU A C 1
ATOM 2299 O O . LEU A 1 288 ? 25.619 0.137 -6.036 1.00 88.38 288 LEU A O 1
ATOM 2303 N N . GLU A 1 289 ? 25.845 2.137 -7.049 1.00 88.12 289 GLU A N 1
ATOM 2304 C CA . GLU A 1 289 ? 26.616 2.763 -5.967 1.00 88.12 289 GLU A CA 1
ATOM 2305 C C . GLU A 1 289 ? 25.853 2.743 -4.634 1.00 88.12 289 GLU A C 1
ATOM 2307 O O . GLU A 1 289 ? 26.447 2.565 -3.568 1.00 88.12 289 GLU A O 1
ATOM 2312 N N . GLN A 1 290 ? 24.519 2.815 -4.694 1.00 88.75 290 GLN A N 1
ATOM 2313 C CA . GLN A 1 290 ? 23.629 2.771 -3.529 1.00 88.75 290 GLN A CA 1
ATOM 2314 C C . GLN A 1 290 ? 23.321 1.341 -3.041 1.00 88.75 290 GLN A C 1
ATOM 2316 O O . GLN A 1 290 ? 22.531 1.155 -2.118 1.00 88.75 290 GLN A O 1
ATOM 2321 N N . ARG A 1 291 ? 23.944 0.309 -3.626 1.00 88.44 291 ARG A N 1
ATOM 2322 C CA . ARG A 1 291 ? 23.803 -1.113 -3.241 1.00 88.44 291 ARG A CA 1
ATOM 2323 C C . ARG A 1 291 ? 22.344 -1.627 -3.186 1.00 88.44 291 ARG A C 1
ATOM 2325 O O . ARG A 1 291 ? 21.971 -2.286 -2.208 1.00 88.44 291 ARG A O 1
ATOM 2332 N N . PRO A 1 292 ? 21.535 -1.434 -4.244 1.00 89.50 292 PRO A N 1
ATOM 2333 C CA . PRO A 1 292 ? 20.116 -1.813 -4.267 1.00 89.50 292 PRO A CA 1
ATOM 2334 C C . PRO A 1 292 ? 19.874 -3.307 -3.994 1.00 89.50 292 PRO A C 1
ATOM 2336 O O . PRO A 1 292 ? 18.955 -3.665 -3.263 1.00 89.50 292 PRO A O 1
ATOM 2339 N N . PHE A 1 293 ? 20.737 -4.198 -4.498 1.00 88.25 293 PHE A N 1
ATOM 2340 C CA . PHE A 1 293 ? 20.608 -5.646 -4.267 1.00 88.25 293 PHE A CA 1
ATOM 2341 C C . PHE A 1 293 ? 20.827 -6.058 -2.812 1.00 88.25 293 PHE A C 1
ATOM 2343 O O . PHE A 1 293 ? 20.169 -6.972 -2.323 1.00 88.25 293 PHE A O 1
ATOM 2350 N N . HIS A 1 294 ? 21.751 -5.396 -2.112 1.00 87.56 294 HIS A N 1
ATOM 2351 C CA . HIS A 1 294 ? 21.981 -5.674 -0.698 1.00 87.56 294 HIS A CA 1
ATOM 2352 C C . HIS A 1 294 ? 20.751 -5.293 0.123 1.00 87.56 294 HIS A C 1
ATOM 2354 O O . HIS A 1 294 ? 20.301 -6.067 0.963 1.00 87.56 294 HIS A O 1
ATOM 2360 N N . TRP A 1 295 ? 20.169 -4.136 -0.191 1.00 88.50 295 TRP A N 1
ATOM 2361 C CA . TRP A 1 295 ? 18.953 -3.672 0.454 1.00 88.50 295 TRP A CA 1
ATOM 2362 C C . TRP A 1 295 ? 17.752 -4.580 0.156 1.00 88.50 295 TRP A C 1
ATOM 2364 O O . TRP A 1 295 ? 17.038 -4.933 1.093 1.00 88.50 295 TRP A O 1
ATOM 2374 N N . LEU A 1 296 ? 17.582 -5.037 -1.093 1.00 87.00 296 LEU A N 1
ATOM 2375 C CA . LEU A 1 296 ? 16.560 -6.024 -1.469 1.00 87.00 296 LEU A CA 1
ATOM 2376 C C . LEU A 1 296 ? 16.677 -7.310 -0.642 1.00 87.00 296 LEU A C 1
ATOM 2378 O O . LEU A 1 296 ? 15.682 -7.786 -0.103 1.00 87.00 296 LEU A O 1
ATOM 2382 N N . LEU A 1 297 ? 17.890 -7.854 -0.507 1.00 85.44 297 LEU A N 1
ATOM 2383 C CA . LEU A 1 297 ? 18.135 -9.081 0.256 1.00 85.44 297 LEU A CA 1
ATOM 2384 C C . LEU A 1 297 ? 17.856 -8.915 1.753 1.00 85.44 297 LEU A C 1
ATOM 2386 O O . LEU A 1 297 ? 17.366 -9.841 2.387 1.00 85.44 297 LEU A O 1
ATOM 2390 N N . GLN A 1 298 ? 18.168 -7.752 2.322 1.00 84.06 298 GLN A N 1
ATOM 2391 C CA . GLN A 1 298 ? 17.988 -7.509 3.752 1.00 84.06 298 GLN A CA 1
ATOM 2392 C C . GLN A 1 298 ? 16.553 -7.140 4.127 1.00 84.06 298 GLN A C 1
ATOM 2394 O O . GLN A 1 298 ? 16.080 -7.561 5.178 1.00 84.06 298 GLN A O 1
ATOM 2399 N N . ASN A 1 299 ? 15.865 -6.356 3.296 1.00 81.44 299 ASN A N 1
ATOM 2400 C CA . ASN A 1 299 ? 14.622 -5.690 3.694 1.00 81.44 299 ASN A CA 1
ATOM 2401 C C . ASN A 1 299 ? 13.378 -6.211 2.971 1.00 81.44 299 ASN A C 1
ATOM 2403 O O . ASN A 1 299 ? 12.276 -6.053 3.489 1.00 81.44 299 ASN A O 1
ATOM 2407 N N . ILE A 1 300 ? 13.537 -6.821 1.792 1.00 80.12 300 ILE A N 1
ATOM 2408 C CA . ILE A 1 300 ? 12.414 -7.268 0.954 1.00 80.12 300 ILE A CA 1
ATOM 2409 C C . ILE A 1 300 ? 12.342 -8.793 0.894 1.00 80.12 300 ILE A C 1
ATOM 2411 O O . ILE A 1 300 ? 11.295 -9.362 1.180 1.00 80.12 300 ILE A O 1
ATOM 2415 N N . LEU A 1 301 ? 13.449 -9.469 0.575 1.00 80.38 301 LEU A N 1
ATOM 2416 C CA . LEU A 1 301 ? 13.503 -10.919 0.344 1.00 80.38 301 LEU A CA 1
ATOM 2417 C C . LEU A 1 301 ? 13.647 -11.721 1.650 1.00 80.38 301 LEU A C 1
ATOM 2419 O O . LEU A 1 301 ? 14.533 -12.560 1.799 1.00 80.38 301 LEU A O 1
ATOM 2423 N N . GLN A 1 302 ? 12.770 -11.433 2.607 1.00 77.31 302 GLN A N 1
ATOM 2424 C CA . GLN A 1 302 ? 12.613 -12.169 3.864 1.00 77.31 302 GLN A CA 1
ATOM 2425 C C . GLN A 1 302 ? 11.693 -13.388 3.653 1.00 77.31 302 GLN A C 1
ATOM 2427 O O . GLN A 1 302 ? 10.994 -13.464 2.649 1.00 77.31 302 GLN A O 1
ATOM 2432 N N . GLU A 1 303 ? 11.635 -14.339 4.591 1.00 67.50 303 GLU A N 1
ATOM 2433 C CA . GLU A 1 303 ? 10.872 -15.599 4.422 1.00 67.50 303 GLU A CA 1
ATOM 2434 C C . GLU A 1 303 ? 9.401 -15.395 4.012 1.00 67.50 303 GLU A C 1
ATOM 2436 O O . GLU A 1 303 ? 8.868 -16.133 3.187 1.00 67.50 303 GLU A O 1
ATOM 2441 N N . GLN A 1 304 ? 8.760 -14.348 4.531 1.00 69.25 304 GLN A N 1
ATOM 2442 C CA . GLN A 1 304 ? 7.353 -14.038 4.261 1.00 69.25 304 GLN A CA 1
ATOM 2443 C C . GLN A 1 304 ? 7.102 -13.527 2.834 1.00 69.25 304 GLN A C 1
ATOM 2445 O O . GLN A 1 304 ? 5.975 -13.596 2.353 1.00 69.25 304 GLN A O 1
ATOM 2450 N N . PHE A 1 305 ? 8.144 -13.066 2.136 1.00 74.88 305 PHE A N 1
ATOM 2451 C CA . PHE A 1 305 ? 8.062 -12.646 0.737 1.00 74.88 305 PHE A CA 1
ATOM 2452 C C . PHE A 1 305 ? 7.622 -13.798 -0.176 1.00 74.88 305 PHE A C 1
ATOM 2454 O O . PHE A 1 305 ? 6.894 -13.592 -1.143 1.00 74.88 305 PHE A O 1
ATOM 2461 N N . PHE A 1 306 ? 8.042 -15.024 0.143 1.00 70.06 306 PHE A N 1
ATOM 2462 C CA . PHE A 1 306 ? 7.825 -16.203 -0.696 1.00 70.06 306 PHE A CA 1
ATOM 2463 C C . PHE A 1 306 ? 6.441 -16.847 -0.521 1.00 70.06 306 PHE A C 1
ATOM 2465 O O . PHE A 1 306 ? 6.208 -17.937 -1.037 1.00 70.06 306 PHE A O 1
ATOM 2472 N N . VAL A 1 307 ? 5.533 -16.194 0.208 1.00 71.38 307 VAL A N 1
ATOM 2473 C CA . VAL A 1 307 ? 4.148 -16.656 0.375 1.00 71.38 307 VAL A CA 1
ATOM 2474 C C . VAL A 1 307 ? 3.262 -16.150 -0.762 1.00 71.38 307 VAL A C 1
ATOM 2476 O O . VAL A 1 307 ? 2.421 -16.892 -1.262 1.00 71.38 307 VAL A O 1
ATOM 2479 N N . GLU A 1 308 ? 3.470 -14.909 -1.204 1.00 79.31 308 GLU A N 1
ATOM 2480 C CA . GLU A 1 308 ? 2.629 -14.265 -2.212 1.00 79.31 308 GLU A CA 1
ATOM 2481 C C . GLU A 1 308 ? 3.186 -14.494 -3.621 1.00 79.31 308 GLU A C 1
ATOM 2483 O O . GLU A 1 308 ? 4.207 -13.927 -4.022 1.00 79.31 308 GLU A O 1
ATOM 2488 N N . GLU A 1 309 ? 2.489 -15.316 -4.407 1.00 82.81 309 GLU A N 1
ATOM 2489 C CA . GLU A 1 309 ? 2.922 -15.716 -5.749 1.00 82.81 309 GLU A CA 1
ATOM 2490 C C . GLU A 1 309 ? 3.179 -14.513 -6.672 1.00 82.81 309 GLU A C 1
ATOM 2492 O O . GLU A 1 309 ? 4.159 -14.494 -7.423 1.00 82.81 309 GLU A O 1
ATOM 2497 N N . PHE A 1 310 ? 2.334 -13.483 -6.599 1.00 84.62 310 PHE A N 1
ATOM 2498 C CA . PHE A 1 310 ? 2.460 -12.289 -7.435 1.00 84.62 310 PHE A CA 1
ATOM 2499 C C . PHE A 1 310 ? 3.750 -11.514 -7.155 1.00 84.62 310 PHE A C 1
ATOM 2501 O O . PHE A 1 310 ? 4.390 -11.026 -8.090 1.00 84.62 310 PHE A O 1
ATOM 2508 N N . PHE A 1 311 ? 4.190 -11.459 -5.895 1.00 87.62 311 PHE A N 1
ATOM 2509 C CA . PHE A 1 311 ? 5.453 -10.813 -5.551 1.00 87.62 311 PHE A CA 1
ATOM 2510 C C . PHE A 1 311 ? 6.640 -11.584 -6.121 1.00 87.62 311 PHE A C 1
ATOM 2512 O O . PHE A 1 311 ? 7.542 -10.986 -6.717 1.00 87.62 311 PHE A O 1
ATOM 2519 N N . ILE A 1 312 ? 6.610 -12.915 -6.015 1.00 86.94 312 ILE A N 1
ATOM 2520 C CA . ILE A 1 312 ? 7.640 -13.788 -6.587 1.00 86.94 312 ILE A CA 1
ATOM 2521 C C . ILE A 1 312 ? 7.710 -13.601 -8.101 1.00 86.94 312 ILE A C 1
ATOM 2523 O O . ILE A 1 312 ? 8.801 -13.391 -8.632 1.00 86.94 312 ILE A O 1
ATOM 2527 N N . ARG A 1 313 ? 6.566 -13.634 -8.796 1.00 84.81 313 ARG A N 1
ATOM 2528 C CA . ARG A 1 313 ? 6.496 -13.438 -10.251 1.00 84.81 313 ARG A CA 1
ATOM 2529 C C . ARG A 1 313 ? 7.091 -12.091 -10.659 1.00 84.81 313 ARG A C 1
ATOM 2531 O O . ARG A 1 313 ? 7.932 -12.056 -11.557 1.00 84.81 313 ARG A O 1
ATOM 2538 N N . ARG A 1 314 ? 6.743 -11.003 -9.964 1.00 86.62 314 ARG A N 1
ATOM 2539 C CA . ARG A 1 314 ? 7.281 -9.672 -10.273 1.00 86.62 314 ARG A CA 1
ATOM 2540 C C . ARG A 1 314 ? 8.790 -9.584 -10.042 1.00 86.62 314 ARG A C 1
ATOM 2542 O O . ARG A 1 314 ? 9.513 -9.112 -10.921 1.00 86.62 314 ARG A O 1
ATOM 2549 N N . MET A 1 315 ? 9.288 -10.081 -8.910 1.00 88.00 315 MET A N 1
ATOM 2550 C CA . MET A 1 315 ? 10.730 -10.087 -8.636 1.00 88.00 315 MET A CA 1
ATOM 2551 C C . MET A 1 315 ? 11.501 -10.992 -9.597 1.00 88.00 315 MET A C 1
ATOM 2553 O O . MET A 1 315 ? 12.577 -10.618 -10.062 1.00 88.00 315 MET A O 1
ATOM 2557 N N . HIS A 1 316 ? 10.950 -12.155 -9.941 1.00 87.19 316 HIS A N 1
ATOM 2558 C CA . HIS A 1 316 ? 11.523 -13.036 -10.950 1.00 87.19 316 HIS A CA 1
ATOM 2559 C C . HIS A 1 316 ? 11.596 -12.348 -12.318 1.00 87.19 316 HIS A C 1
ATOM 2561 O O . HIS A 1 316 ? 12.635 -12.420 -12.978 1.00 87.19 316 HIS A O 1
ATOM 2567 N N . GLY A 1 317 ? 10.536 -11.637 -12.711 1.00 85.12 317 GLY A N 1
ATOM 2568 C CA . GLY A 1 317 ? 10.504 -10.818 -13.920 1.00 85.12 317 GLY A CA 1
ATOM 2569 C C . GLY A 1 317 ? 11.621 -9.778 -13.928 1.00 85.12 317 GLY A C 1
ATOM 2570 O O . GLY A 1 317 ? 12.424 -9.761 -14.859 1.00 85.12 317 GLY A O 1
ATOM 2571 N N . LEU A 1 318 ? 11.753 -8.995 -12.853 1.00 87.19 318 LEU A N 1
ATOM 2572 C CA . LEU A 1 318 ? 12.803 -7.980 -12.720 1.00 87.19 318 LEU A CA 1
ATOM 2573 C C . LEU A 1 318 ? 14.210 -8.590 -12.819 1.00 87.19 318 LEU A C 1
ATOM 2575 O O . LEU A 1 318 ? 15.046 -8.109 -13.581 1.00 87.19 318 LEU A O 1
ATOM 2579 N N . VAL A 1 319 ? 14.483 -9.673 -12.086 1.00 87.88 319 VAL A N 1
ATOM 2580 C CA . VAL A 1 319 ? 15.793 -10.350 -12.117 1.00 87.88 319 VAL A CA 1
ATOM 2581 C C . VAL A 1 319 ? 16.094 -10.894 -13.514 1.00 87.88 319 VAL A C 1
ATOM 2583 O O . VAL A 1 319 ? 17.205 -10.725 -14.020 1.00 87.88 319 VAL A O 1
ATOM 2586 N N . THR A 1 320 ? 15.107 -11.506 -14.164 1.00 87.31 320 THR A N 1
ATOM 2587 C CA . THR A 1 320 ? 15.254 -12.057 -15.516 1.00 87.31 320 THR A CA 1
ATOM 2588 C C . THR A 1 320 ? 15.510 -10.954 -16.539 1.00 87.31 320 THR A C 1
ATOM 2590 O O . THR A 1 320 ? 16.414 -11.086 -17.367 1.00 87.31 320 THR A O 1
ATOM 2593 N N . GLN A 1 321 ? 14.780 -9.840 -16.461 1.00 86.81 321 GLN A N 1
ATOM 2594 C CA . GLN A 1 321 ? 14.999 -8.669 -17.307 1.00 86.81 321 GLN A CA 1
ATOM 2595 C C . GLN A 1 321 ? 16.396 -8.069 -17.080 1.00 86.81 321 GLN A C 1
ATOM 2597 O O . GLN A 1 321 ? 17.104 -7.810 -18.050 1.00 86.81 321 GLN A O 1
ATOM 2602 N N . LEU A 1 322 ? 16.846 -7.922 -15.829 1.00 87.56 322 LEU A N 1
ATOM 2603 C CA . LEU A 1 322 ? 18.191 -7.423 -15.510 1.00 87.56 322 LEU A CA 1
ATOM 2604 C C . LEU A 1 322 ? 19.291 -8.305 -16.119 1.00 87.56 322 LEU A C 1
ATOM 2606 O O . LEU A 1 322 ? 20.226 -7.790 -16.730 1.00 87.56 322 LEU A O 1
ATOM 2610 N N . ILE A 1 323 ? 19.172 -9.631 -15.998 1.00 87.25 323 ILE A N 1
ATOM 2611 C CA . ILE A 1 323 ? 20.134 -10.585 -16.576 1.00 87.25 323 ILE A CA 1
ATOM 2612 C C . ILE A 1 323 ? 20.124 -10.518 -18.108 1.00 87.25 323 ILE A C 1
ATOM 2614 O O . ILE A 1 323 ? 21.183 -10.560 -18.734 1.00 87.25 323 ILE A O 1
ATOM 2618 N N . THR A 1 324 ? 18.937 -10.410 -18.706 1.00 86.88 324 THR A N 1
ATOM 2619 C CA . THR A 1 324 ? 18.757 -10.431 -20.164 1.00 86.88 324 THR A CA 1
ATOM 2620 C C . THR A 1 324 ? 19.247 -9.138 -20.811 1.00 86.88 324 THR A C 1
ATOM 2622 O O . THR A 1 324 ? 19.919 -9.177 -21.841 1.00 86.88 324 THR A O 1
ATOM 2625 N N . PHE A 1 325 ? 18.936 -7.989 -20.210 1.00 85.38 325 PHE A N 1
ATOM 2626 C CA . PHE A 1 325 ? 19.246 -6.684 -20.784 1.00 85.38 325 PHE A CA 1
ATOM 2627 C C . PHE A 1 325 ? 20.631 -6.162 -20.397 1.00 85.38 325 PHE A C 1
ATOM 2629 O O . PHE A 1 325 ? 21.265 -5.514 -21.225 1.00 85.38 325 PHE A O 1
ATOM 2636 N N . PHE A 1 326 ? 21.149 -6.499 -19.212 1.00 86.62 326 PHE A N 1
ATOM 2637 C CA . PHE A 1 326 ? 22.458 -6.035 -18.732 1.00 86.62 326 PHE A CA 1
ATOM 2638 C C . PHE A 1 326 ? 23.425 -7.189 -18.388 1.00 86.62 326 PHE A C 1
ATOM 2640 O O . PHE A 1 326 ? 24.021 -7.208 -17.304 1.00 86.62 326 PHE A O 1
ATOM 2647 N N . PRO A 1 327 ? 23.668 -8.154 -19.298 1.00 85.06 327 PRO A N 1
ATOM 2648 C CA . PRO A 1 327 ? 24.453 -9.351 -18.988 1.00 85.06 327 PRO A CA 1
ATOM 2649 C C . PRO A 1 327 ? 25.907 -9.033 -18.615 1.00 85.06 327 PRO A C 1
ATOM 2651 O O . PRO A 1 327 ? 26.491 -9.681 -17.748 1.00 85.06 327 PRO A O 1
ATOM 2654 N N . THR A 1 328 ? 26.522 -8.027 -19.240 1.00 83.94 328 THR A N 1
ATOM 2655 C CA . THR A 1 328 ? 27.911 -7.622 -18.962 1.00 83.94 328 THR A CA 1
ATOM 2656 C C . THR A 1 328 ? 28.053 -6.993 -17.579 1.00 83.94 328 THR A C 1
ATOM 2658 O O . THR A 1 328 ? 29.005 -7.310 -16.864 1.00 83.94 328 THR A O 1
ATOM 2661 N N . LYS A 1 329 ? 27.099 -6.147 -17.182 1.00 82.31 329 LYS A N 1
ATOM 2662 C CA . LYS A 1 329 ? 27.073 -5.483 -15.875 1.00 82.31 329 LYS A CA 1
ATOM 2663 C C . LYS A 1 329 ? 26.802 -6.489 -14.760 1.00 82.31 329 LYS A C 1
ATOM 2665 O O . LYS A 1 329 ? 27.560 -6.543 -13.795 1.00 82.31 329 LYS A O 1
ATOM 2670 N N . VAL A 1 330 ? 25.809 -7.366 -14.937 1.00 80.44 330 VAL A N 1
ATOM 2671 C CA . VAL A 1 33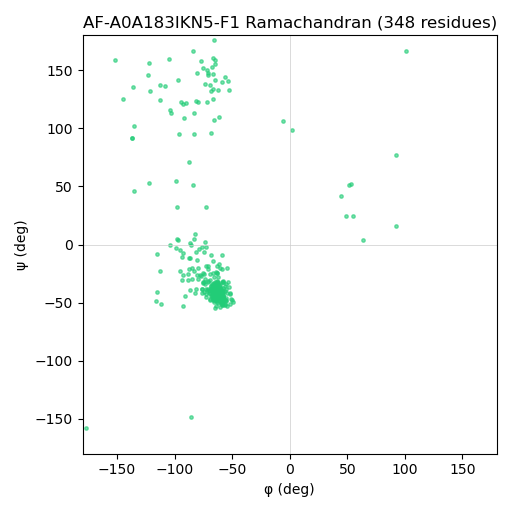0 ? 25.486 -8.424 -13.966 1.00 80.44 330 VAL A CA 1
ATOM 2672 C C . VAL A 1 330 ? 26.667 -9.379 -13.773 1.00 80.44 330 VAL A C 1
ATOM 2674 O O . VAL A 1 330 ? 27.023 -9.692 -12.639 1.00 80.44 330 VAL A O 1
ATOM 2677 N N . ASN A 1 331 ? 27.359 -9.771 -14.848 1.00 75.31 331 ASN A N 1
ATOM 2678 C CA . ASN A 1 331 ? 28.555 -10.620 -14.761 1.00 75.31 331 ASN A CA 1
ATOM 2679 C C . ASN A 1 331 ? 29.731 -9.976 -14.007 1.00 75.31 331 ASN A C 1
ATOM 2681 O O . ASN A 1 331 ? 30.592 -10.697 -13.495 1.00 75.31 331 ASN A O 1
ATOM 2685 N N . ARG A 1 332 ? 29.789 -8.641 -13.959 1.00 71.00 332 ARG A N 1
ATOM 2686 C CA . ARG A 1 332 ? 30.812 -7.876 -13.233 1.00 71.00 332 ARG A CA 1
ATOM 2687 C C . ARG A 1 332 ? 30.454 -7.649 -11.765 1.00 71.00 332 ARG A C 1
ATOM 2689 O O . ARG A 1 332 ? 31.331 -7.245 -11.003 1.00 71.00 332 ARG A O 1
ATOM 2696 N N . LEU A 1 333 ? 29.218 -7.935 -11.344 1.00 73.12 333 LEU A N 1
ATOM 2697 C CA . LEU A 1 333 ? 28.839 -7.814 -9.942 1.00 73.12 333 LEU A CA 1
ATOM 2698 C C . LEU A 1 333 ? 29.676 -8.782 -9.085 1.00 73.12 333 LEU A C 1
ATOM 2700 O O . LEU A 1 333 ? 29.783 -9.974 -9.400 1.00 73.12 333 LEU A O 1
ATOM 2704 N N . PRO A 1 334 ? 30.247 -8.310 -7.962 1.00 61.97 334 PRO A N 1
ATOM 2705 C CA . PRO A 1 334 ? 31.153 -9.104 -7.133 1.00 61.97 334 PRO A CA 1
ATOM 2706 C C . PRO A 1 334 ? 30.516 -10.376 -6.546 1.00 61.97 334 PRO A C 1
ATOM 2708 O O . PRO A 1 334 ? 31.248 -11.289 -6.170 1.00 61.97 334 PRO A O 1
ATOM 2711 N N . LEU A 1 335 ? 29.181 -10.486 -6.533 1.00 53.72 335 LEU A N 1
ATOM 2712 C CA . LEU A 1 335 ? 28.446 -11.694 -6.135 1.00 53.72 335 LEU A CA 1
ATOM 2713 C C . LEU A 1 335 ? 28.712 -12.896 -7.062 1.00 53.72 335 LEU A C 1
ATOM 2715 O O . LEU A 1 335 ? 28.856 -14.017 -6.585 1.00 53.72 335 LEU A O 1
ATOM 2719 N N . LEU A 1 336 ? 28.874 -12.692 -8.373 1.00 47.59 336 LEU A N 1
ATOM 2720 C CA . LEU A 1 336 ? 29.297 -13.775 -9.272 1.00 47.59 336 LEU A CA 1
ATOM 2721 C C . LEU A 1 336 ? 30.802 -14.040 -9.178 1.00 47.59 336 LEU A C 1
ATOM 2723 O O . LEU A 1 336 ? 31.235 -15.166 -9.406 1.00 47.59 336 LEU A O 1
ATOM 2727 N N . ALA A 1 337 ? 31.608 -13.046 -8.797 1.00 43.12 337 ALA A N 1
ATOM 2728 C CA . ALA A 1 337 ? 33.034 -13.238 -8.543 1.00 43.12 337 ALA A CA 1
ATOM 2729 C C . ALA A 1 337 ? 33.299 -14.038 -7.252 1.00 43.12 337 ALA A C 1
ATOM 2731 O O . ALA A 1 337 ? 34.274 -14.788 -7.202 1.00 43.12 337 ALA A O 1
ATOM 2732 N N . SER A 1 338 ? 32.444 -13.920 -6.228 1.00 45.88 338 SER A N 1
ATOM 2733 C CA . SER A 1 338 ? 32.491 -14.757 -5.021 1.00 45.88 338 SER A CA 1
ATOM 2734 C C . SER A 1 338 ? 31.933 -16.163 -5.274 1.00 45.88 338 SER A C 1
ATOM 2736 O O . SER A 1 338 ? 32.545 -17.136 -4.841 1.00 45.88 338 SER A O 1
ATOM 2738 N N . ILE A 1 339 ? 30.862 -16.308 -6.066 1.00 46.47 339 ILE A N 1
ATOM 2739 C CA . ILE A 1 339 ? 30.341 -17.623 -6.490 1.00 46.47 339 ILE A CA 1
ATOM 2740 C C . ILE A 1 339 ? 31.332 -18.350 -7.416 1.00 46.47 339 ILE A C 1
ATOM 2742 O O . ILE A 1 339 ? 31.569 -19.542 -7.231 1.00 46.47 339 ILE A O 1
ATOM 2746 N N . LYS A 1 340 ? 31.986 -17.653 -8.358 1.00 44.72 340 LYS A N 1
ATOM 2747 C CA . LYS A 1 340 ? 33.066 -18.221 -9.191 1.00 44.72 340 LYS A CA 1
ATOM 2748 C C . LYS A 1 340 ? 34.295 -18.603 -8.363 1.00 44.72 340 LYS A C 1
ATOM 2750 O O . LYS A 1 340 ? 34.879 -19.651 -8.627 1.00 44.72 340 LYS A O 1
ATOM 2755 N N . ARG A 1 341 ? 34.662 -17.819 -7.340 1.00 43.53 341 ARG A N 1
ATOM 2756 C CA . ARG A 1 341 ? 35.723 -18.190 -6.382 1.00 43.53 341 ARG A CA 1
ATOM 2757 C C . ARG A 1 341 ? 35.361 -19.445 -5.582 1.00 43.53 341 ARG A C 1
ATOM 2759 O O . ARG A 1 341 ? 36.190 -20.342 -5.476 1.00 43.53 341 ARG A O 1
ATOM 2766 N N . ASN A 1 342 ? 34.118 -19.559 -5.115 1.00 44.50 342 ASN A N 1
ATOM 2767 C CA . ASN A 1 342 ? 33.658 -20.709 -4.330 1.00 44.50 342 ASN A CA 1
ATOM 2768 C C . ASN A 1 342 ? 33.432 -21.977 -5.180 1.00 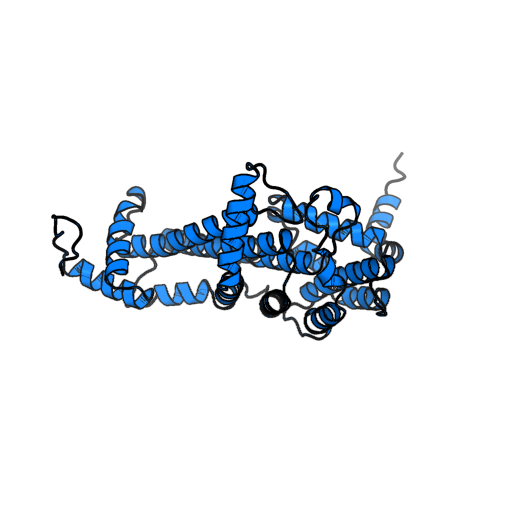44.50 342 ASN A C 1
ATOM 2770 O O . ASN A 1 342 ? 33.695 -23.082 -4.710 1.00 44.50 342 ASN A O 1
ATOM 2774 N N . CYS A 1 343 ? 33.012 -21.851 -6.444 1.00 41.94 343 CYS A N 1
ATOM 2775 C CA . CYS A 1 343 ? 32.904 -22.988 -7.369 1.00 41.94 343 CYS A CA 1
ATOM 2776 C C . CYS A 1 343 ? 34.266 -23.436 -7.929 1.00 41.94 343 CYS A C 1
ATOM 2778 O O . CYS A 1 343 ? 34.438 -24.612 -8.239 1.00 41.94 343 CYS A O 1
ATOM 2780 N N . GLY A 1 344 ? 35.249 -22.534 -8.019 1.00 40.56 344 GLY A N 1
ATOM 2781 C CA . GLY A 1 344 ? 36.622 -22.860 -8.422 1.00 40.56 344 GLY A CA 1
ATOM 2782 C C . GLY A 1 344 ? 37.434 -23.612 -7.362 1.00 40.56 344 GLY A C 1
ATOM 2783 O O . GLY A 1 344 ? 38.419 -24.254 -7.708 1.00 40.56 344 GLY A O 1
ATOM 2784 N N . GLN A 1 345 ? 37.016 -23.579 -6.090 1.00 40.34 345 GLN A N 1
ATOM 2785 C CA . GLN A 1 345 ? 37.705 -24.259 -4.982 1.00 40.34 345 GLN A CA 1
ATOM 2786 C C . GLN A 1 345 ? 37.151 -25.655 -4.647 1.00 40.34 345 GLN A C 1
ATOM 2788 O O . GLN A 1 345 ? 37.749 -26.368 -3.848 1.00 40.34 345 GLN A O 1
ATOM 2793 N N . ARG A 1 346 ? 36.059 -26.108 -5.285 1.00 39.62 346 ARG A N 1
ATOM 2794 C CA . ARG A 1 346 ? 35.577 -27.502 -5.184 1.00 39.62 346 ARG A CA 1
ATOM 2795 C C . ARG A 1 346 ? 36.026 -28.350 -6.378 1.00 39.62 346 ARG A C 1
ATOM 2797 O O . ARG A 1 346 ? 35.224 -28.990 -7.048 1.00 39.62 346 ARG A O 1
ATOM 2804 N N . LYS A 1 347 ? 37.331 -28.382 -6.632 1.00 43.97 347 LYS A N 1
ATOM 2805 C CA . LYS A 1 347 ? 37.996 -29.519 -7.278 1.00 43.97 347 LYS A CA 1
ATOM 2806 C C . LYS A 1 347 ? 39.287 -29.781 -6.513 1.00 43.97 347 LYS A C 1
ATOM 2808 O O . LYS A 1 347 ? 40.030 -28.847 -6.248 1.00 43.97 347 LYS A O 1
ATOM 2813 N N . ILE A 1 348 ? 39.533 -31.066 -6.254 1.00 39.25 348 ILE A N 1
ATOM 2814 C CA . ILE A 1 348 ? 40.669 -31.666 -5.535 1.00 39.25 348 ILE A CA 1
ATOM 2815 C C . ILE A 1 348 ? 40.411 -31.854 -4.030 1.00 39.25 348 ILE A C 1
ATOM 2817 O O . ILE A 1 348 ? 40.933 -31.135 -3.195 1.00 39.25 348 ILE A O 1
ATOM 2821 N N . TYR A 1 349 ? 39.630 -32.885 -3.708 1.00 30.30 349 TYR A N 1
ATOM 2822 C CA . TYR A 1 349 ? 40.126 -33.979 -2.867 1.00 30.30 349 TYR A CA 1
ATOM 2823 C C . TYR A 1 349 ? 39.655 -35.284 -3.523 1.00 30.30 349 TYR A C 1
ATOM 2825 O O . TYR A 1 349 ? 38.469 -35.611 -3.510 1.00 30.30 349 TYR A O 1
ATOM 2833 N N . ARG A 1 350 ? 40.586 -35.934 -4.223 1.00 34.09 350 ARG A N 1
ATOM 2834 C CA . ARG A 1 350 ? 40.603 -37.384 -4.405 1.00 34.09 350 ARG A CA 1
ATOM 2835 C C . ARG A 1 350 ? 41.562 -37.933 -3.368 1.00 34.09 350 ARG A C 1
ATOM 2837 O O . ARG A 1 350 ? 42.568 -37.225 -3.128 1.00 34.09 350 ARG A O 1
#

Organism: NCBI:txid241478

Secondary structure (DSSP, 8-state):
----STT------HHHHHHHHHHHHHHT--HHHHHHHHHHHHHHS-GGG---HHHHHHHHHHHHHHHHHHHHHHHHHTS--SS---SS-HHHHHHHHHHHHHHHHTTHHHHHHHHHHH--HHHHHHHHHSTTT----SHHHHHHHHHHHHHHHHHHHHHHHHHHHHSPPPHHHHHHHHHHHHH--SSSSS-HHHIIIIIHHHHHHHHHHH----TTGGGG-TT-TTGGGGGG-HHHHHHHIIIIIISPPSSHHHHHHHHHHHHHHHHHHHHTTS---S-HHHHHHHHHHT-HHHHIIIIISSGGGGG-HHHHHHHHHHHHHHHHH-HHHHHHSHHHHHHHHHHHTS----

Solvent-accessible surface area (backbone atoms only — not comparable to full-atom values): 19387 Å² total; per-residue (Å²): 129,85,68,94,60,90,96,60,74,71,87,74,54,70,71,56,52,57,52,13,50,52,43,10,69,74,68,74,44,56,55,67,58,22,38,49,40,37,58,46,12,55,72,74,42,64,80,90,68,79,65,55,46,66,42,27,18,50,43,43,54,40,43,53,54,23,48,55,25,43,51,51,24,54,46,45,59,43,18,66,41,66,75,55,75,49,94,61,59,67,70,58,24,52,51,39,34,56,52,53,49,52,44,45,73,75,37,47,62,59,52,50,53,53,44,65,64,70,59,47,71,68,60,53,49,54,62,30,60,36,87,90,61,59,40,55,65,58,76,68,49,43,51,52,42,52,49,31,49,46,52,22,48,15,27,45,21,42,26,50,20,34,41,27,46,35,39,81,66,50,75,66,58,46,52,54,51,45,59,45,59,31,69,47,48,82,89,77,44,89,43,72,65,39,43,63,47,27,50,43,32,44,52,52,18,53,56,40,52,60,55,70,83,57,83,79,59,54,77,81,39,95,79,60,88,68,68,68,56,63,68,68,42,71,66,51,57,53,49,48,40,52,63,53,65,74,43,85,42,71,44,55,32,58,40,18,47,53,41,42,52,47,26,52,34,48,52,52,29,45,74,68,68,45,81,64,94,69,69,41,67,60,47,37,54,61,23,52,77,49,40,23,67,61,46,40,55,73,75,55,64,44,83,76,44,78,70,45,64,67,56,47,53,51,53,52,49,51,54,51,48,46,48,70,75,37,48,72,61,57,65,65,35,64,68,50,54,51,50,50,53,58,60,66,64,75,68,86,86,127

Radius of gyration: 24.57 Å; Cα contacts (8 Å, |Δi|>4): 362; chains: 1; bounding box: 82×51×62 Å

Sequence (350 aa):
MYVKDGERGIPIRPDIIDEALIASDVFDLNELLALELLLAGRHETPSHLEFGRGLCSVLLFYRHRGFYAKAIRLLIQNRNGRRWVSDLPKEFGTLITNFTEGLVFDGLLSSILDFLRNFSIAKELEKLQRPEVKGIGGPRHLRMVTDEMVEMAASLADSVFFWFCQCNPTKNSFIALTSLLRNIDYDLAEGPRYIQKTVLPLIMAGLEAIDVPAAKEVNLSETVGTENQIFEDPTILNIFFEQIVDSVWKQKQMQAVFQLTLAVTIRLLNQRALTPTVDEDDMFDKSLEQRPFHWLLQNILQEQFFVEEFFIRRMHGLVTQLITFFPTKVNRLPLLASIKRNCGQRKIYR

Mean predicted aligned error: 9.28 Å

pLDDT: mean 81.95, std 15.7, range [30.3, 97.19]